Protein AF-0000000081359016 (afdb_homodimer)

pLDDT: mean 85.96, std 15.85, range [28.27, 98.5]

Structure (mmCIF, N/CA/C/O backbone):
data_AF-0000000081359016-model_v1
#
loop_
_entity.id
_entity.type
_entity.pdbx_description
1 polymer 'RNase H type-1 domain-containing protein'
#
loop_
_atom_site.group_PDB
_atom_site.id
_atom_site.type_symbol
_atom_site.label_atom_id
_atom_site.label_alt_id
_atom_site.label_comp_id
_atom_site.label_asym_id
_atom_site.label_entity_id
_atom_site.label_seq_id
_atom_site.pdbx_PDB_ins_code
_atom_site.Cartn_x
_atom_site.Cartn_y
_atom_site.Cartn_z
_atom_site.occupancy
_atom_site.B_iso_or_equiv
_atom_site.auth_seq_id
_atom_site.auth_comp_id
_atom_site.auth_asym_id
_atom_site.auth_atom_id
_atom_site.pdbx_PDB_model_num
ATOM 1 N N . MET A 1 1 ? 9.305 -43.344 -5.336 1 31.22 1 MET A N 1
ATOM 2 C CA . MET A 1 1 ? 8.414 -42.375 -5.973 1 31.22 1 MET A CA 1
ATOM 3 C C . MET A 1 1 ? 9.18 -41.125 -6.398 1 31.22 1 MET A C 1
ATOM 5 O O . MET A 1 1 ? 10.008 -40.625 -5.648 1 31.22 1 MET A O 1
ATOM 9 N N . ALA A 1 2 ? 9.445 -40.875 -7.586 1 41.53 2 ALA A N 1
ATOM 10 C CA . ALA A 1 2 ? 10.305 -39.781 -8.031 1 41.53 2 ALA A CA 1
ATOM 11 C C . ALA A 1 2 ? 10.109 -38.562 -7.156 1 41.53 2 ALA A C 1
ATOM 13 O O . ALA A 1 2 ? 8.992 -38.25 -6.711 1 41.53 2 ALA A O 1
ATOM 14 N N . PRO A 1 3 ? 10.969 -38.062 -6.426 1 41.31 3 PRO A N 1
ATOM 15 C CA . PRO A 1 3 ? 10.758 -36.906 -5.578 1 41.31 3 PRO A CA 1
ATOM 16 C C . PRO A 1 3 ? 9.812 -35.875 -6.211 1 41.31 3 PRO A C 1
ATOM 18 O O . PRO A 1 3 ? 9.938 -35.562 -7.395 1 41.31 3 PRO A O 1
ATOM 21 N N . ALA A 1 4 ? 8.414 -35.969 -6.176 1 49.62 4 ALA A N 1
ATOM 22 C CA . ALA A 1 4 ? 7.316 -35.25 -6.801 1 49.62 4 ALA A CA 1
ATOM 23 C C . ALA A 1 4 ? 7.738 -33.812 -7.164 1 49.62 4 ALA A C 1
ATOM 25 O O . ALA A 1 4 ? 8.125 -33.031 -6.289 1 49.62 4 ALA A O 1
ATOM 26 N N . SER A 1 5 ? 8.547 -33.562 -8.227 1 61.44 5 SER A N 1
ATOM 27 C CA . SER A 1 5 ? 9.281 -32.438 -8.766 1 61.44 5 SER A CA 1
ATOM 28 C C . SER A 1 5 ? 8.469 -31.141 -8.664 1 61.44 5 SER A C 1
ATOM 30 O O . SER A 1 5 ? 7.285 -31.109 -9.023 1 61.44 5 SER A O 1
ATOM 32 N N . GLY A 1 6 ? 8.664 -30.266 -7.73 1 85.25 6 GLY A N 1
ATOM 33 C CA . GLY A 1 6 ? 7.98 -29.047 -7.309 1 85.25 6 GLY A CA 1
ATOM 34 C C . GLY A 1 6 ? 7.797 -28.047 -8.43 1 85.25 6 GLY A C 1
ATOM 35 O O . GLY A 1 6 ? 8.422 -28.172 -9.484 1 85.25 6 GLY A O 1
ATOM 36 N N . LEU A 1 7 ? 6.73 -27.438 -8.508 1 96.88 7 LEU A N 1
ATOM 37 C CA . LEU A 1 7 ? 6.352 -26.422 -9.484 1 96.88 7 LEU A CA 1
ATOM 38 C C . LEU A 1 7 ? 6.848 -25.047 -9.07 1 96.88 7 LEU A C 1
ATOM 40 O O . LEU A 1 7 ? 7.09 -24.797 -7.887 1 96.88 7 LEU A O 1
ATOM 44 N N . MET A 1 8 ? 7.172 -24.297 -10.164 1 96.81 8 MET A N 1
ATOM 45 C CA . MET A 1 8 ? 7.602 -22.922 -9.969 1 96.81 8 MET A CA 1
ATOM 46 C C . MET A 1 8 ? 6.477 -21.938 -10.297 1 96.81 8 MET A C 1
ATOM 48 O O . MET A 1 8 ? 5.828 -22.062 -11.336 1 96.81 8 MET A O 1
ATOM 52 N N . LEU A 1 9 ? 6.203 -21.094 -9.383 1 97.69 9 LEU A N 1
ATOM 53 C CA . LEU A 1 9 ? 5.285 -19.984 -9.617 1 97.69 9 LEU A CA 1
ATOM 54 C C . LEU A 1 9 ? 6.051 -18.688 -9.836 1 97.69 9 LEU A C 1
ATOM 56 O O . LEU A 1 9 ? 6.746 -18.203 -8.938 1 97.69 9 LEU A O 1
ATOM 60 N N . ASN A 1 10 ? 6.012 -18.172 -11.008 1 97.19 10 ASN A N 1
ATOM 61 C CA . ASN A 1 10 ? 6.461 -16.812 -11.281 1 97.19 10 ASN A CA 1
ATOM 62 C C . ASN A 1 10 ? 5.316 -15.805 -11.172 1 97.19 10 ASN A C 1
ATOM 64 O O . ASN A 1 10 ? 4.316 -15.914 -11.883 1 97.19 10 ASN A O 1
ATOM 68 N N . ILE A 1 11 ? 5.445 -14.836 -10.242 1 97.88 11 ILE A N 1
ATOM 69 C CA . ILE A 1 11 ? 4.312 -13.953 -9.969 1 97.88 11 ILE A CA 1
ATOM 70 C C . ILE A 1 11 ? 4.777 -12.5 -9.984 1 97.88 11 ILE A C 1
ATOM 72 O O . ILE A 1 11 ? 5.914 -12.203 -9.609 1 97.88 11 ILE A O 1
ATOM 76 N N . THR A 1 12 ? 3.955 -11.617 -10.414 1 95.25 12 THR A N 1
ATOM 77 C CA . THR A 1 12 ? 4.121 -10.18 -10.289 1 95.25 12 THR A CA 1
ATOM 78 C C . THR A 1 12 ? 2.775 -9.5 -10.039 1 95.25 12 THR A C 1
ATOM 80 O O . THR A 1 12 ? 1.722 -10.094 -10.273 1 95.25 12 THR A O 1
ATOM 83 N N . GLY A 1 13 ? 2.783 -8.414 -9.391 1 93.69 13 GLY A N 1
ATOM 84 C CA . GLY A 1 13 ? 1.595 -7.617 -9.125 1 93.69 13 GLY A CA 1
ATOM 85 C C . GLY A 1 13 ? 1.766 -6.152 -9.484 1 93.69 13 GLY A C 1
ATOM 86 O O . GLY A 1 13 ? 2.883 -5.691 -9.727 1 93.69 13 GLY A O 1
ATOM 87 N N . ARG A 1 14 ? 0.674 -5.477 -9.555 1 90.19 14 ARG A N 1
ATOM 88 C CA . ARG A 1 14 ? 0.628 -4.035 -9.797 1 90.19 14 ARG A CA 1
ATOM 89 C C . ARG A 1 14 ? -0.465 -3.377 -8.969 1 90.19 14 ARG A C 1
ATOM 91 O O . ARG A 1 14 ? -1.465 -4.012 -8.625 1 90.19 14 ARG A O 1
ATOM 98 N N . ILE A 1 15 ? -0.138 -2.184 -8.586 1 90.5 15 ILE A N 1
ATOM 99 C CA . ILE A 1 15 ? -1.135 -1.367 -7.902 1 90.5 15 ILE A CA 1
ATOM 100 C C . ILE A 1 15 ? -1.84 -0.464 -8.914 1 90.5 15 ILE A C 1
ATOM 102 O O . ILE A 1 15 ? -1.2 0.099 -9.805 1 90.5 15 ILE A O 1
ATOM 106 N N . GLY A 1 16 ? -3.104 -0.375 -8.758 1 86.25 16 GLY A N 1
ATOM 107 C CA . GLY A 1 16 ? -3.881 0.453 -9.672 1 86.25 16 GLY A CA 1
ATOM 108 C C . GLY A 1 16 ? -4.445 1.695 -9.008 1 86.25 16 GLY A C 1
ATOM 109 O O . GLY A 1 16 ? -4.258 1.905 -7.805 1 86.25 16 GLY A O 1
ATOM 110 N N . ASP A 1 17 ? -5.172 2.609 -9.797 1 77.75 17 ASP A N 1
ATOM 111 C CA . ASP A 1 17 ? -5.934 3.793 -9.406 1 77.75 17 ASP A CA 1
ATOM 112 C C . ASP A 1 17 ? -7.352 3.742 -9.969 1 77.75 17 ASP A C 1
ATOM 114 O O . ASP A 1 17 ? -7.547 3.762 -11.188 1 77.75 17 ASP A O 1
ATOM 118 N N . PRO A 1 18 ? -8.305 3.779 -9.008 1 81.06 18 PRO A N 1
ATOM 119 C CA . PRO A 1 18 ? -8.273 3.756 -7.539 1 81.06 18 PRO A CA 1
ATOM 120 C C . PRO A 1 18 ? -7.488 2.566 -6.988 1 81.06 18 PRO A C 1
ATOM 122 O O . PRO A 1 18 ? -7.262 1.587 -7.703 1 81.06 18 PRO A O 1
ATOM 125 N N . PRO A 1 19 ? -7.141 2.67 -5.676 1 84.5 19 PRO A N 1
ATOM 126 C CA . PRO A 1 19 ? -6.25 1.653 -5.117 1 84.5 19 PRO A CA 1
ATOM 127 C C . PRO A 1 19 ? -6.809 0.239 -5.254 1 84.5 19 PRO A C 1
ATOM 129 O O . PRO A 1 19 ? -7.938 -0.024 -4.836 1 84.5 19 PRO A O 1
ATOM 132 N N . CYS A 1 20 ? -6.152 -0.641 -5.816 1 91.62 20 CYS A N 1
ATOM 133 C CA . CYS A 1 20 ? -6.379 -2.064 -6.035 1 91.62 20 CYS A CA 1
ATOM 134 C C . CYS A 1 20 ? -5.078 -2.777 -6.383 1 91.62 20 CYS A C 1
ATOM 136 O O . CYS A 1 20 ? -4.031 -2.139 -6.52 1 91.62 20 CYS A O 1
ATOM 138 N N . THR A 1 21 ? -5.195 -4.039 -6.34 1 94.94 21 THR A N 1
ATOM 139 C CA . THR A 1 21 ? -4.051 -4.789 -6.852 1 94.94 21 THR A CA 1
ATOM 140 C C . THR A 1 21 ? -4.492 -5.781 -7.922 1 94.94 21 THR A C 1
ATOM 142 O O . THR A 1 21 ? -5.629 -6.258 -7.906 1 94.94 21 THR A O 1
ATOM 145 N N . ALA A 1 22 ? -3.711 -5.891 -8.875 1 95.88 22 ALA A N 1
ATOM 146 C CA . ALA A 1 22 ? -3.854 -6.906 -9.914 1 95.88 22 ALA A CA 1
ATOM 147 C C . ALA A 1 22 ? -2.582 -7.742 -10.039 1 95.88 22 ALA A C 1
ATOM 149 O O . ALA A 1 22 ? -1.474 -7.203 -10.023 1 95.88 22 ALA A O 1
ATOM 150 N N . GLY A 1 23 ? -2.799 -9.008 -10.195 1 97.12 23 GLY A N 1
ATOM 151 C CA . GLY A 1 23 ? -1.646 -9.891 -10.258 1 97.12 23 GLY A CA 1
ATOM 152 C C . GLY A 1 23 ? -1.719 -10.875 -11.406 1 97.12 23 GLY A C 1
ATOM 153 O O . GLY A 1 23 ? -2.797 -11.133 -11.945 1 97.12 23 GLY A O 1
ATOM 154 N N . GLY A 1 24 ? -0.614 -11.359 -11.789 1 96.5 24 GLY A N 1
ATOM 155 C CA . GLY A 1 24 ? -0.43 -12.43 -12.758 1 96.5 24 GLY A CA 1
ATOM 156 C C . GLY A 1 24 ? 0.618 -13.445 -12.336 1 96.5 24 GLY A C 1
ATOM 157 O O . GLY A 1 24 ? 1.629 -13.078 -11.727 1 96.5 24 GLY A O 1
ATOM 158 N N . GLY A 1 25 ? 0.345 -14.641 -12.664 1 96.88 25 GLY A N 1
ATOM 159 C CA . GLY A 1 25 ? 1.258 -15.734 -12.352 1 96.88 25 GLY A CA 1
ATOM 160 C C . GLY A 1 25 ? 1.33 -16.781 -13.445 1 96.88 25 GLY A C 1
ATOM 161 O O . GLY A 1 25 ? 0.336 -17.047 -14.125 1 96.88 25 GLY A O 1
ATOM 162 N N . ILE A 1 26 ? 2.482 -17.375 -13.562 1 95.75 26 ILE A N 1
ATOM 163 C CA . ILE A 1 26 ? 2.662 -18.516 -14.461 1 95.75 26 ILE A CA 1
ATOM 164 C C . ILE A 1 26 ? 3.33 -19.656 -13.703 1 95.75 26 ILE A C 1
ATOM 166 O O . ILE A 1 26 ? 4.258 -19.438 -12.922 1 95.75 26 ILE A O 1
ATOM 170 N N . ILE A 1 27 ? 2.812 -20.828 -13.859 1 96.62 27 ILE A N 1
ATOM 171 C CA . ILE A 1 27 ? 3.301 -22.031 -13.188 1 96.62 27 ILE A CA 1
ATOM 172 C C . ILE A 1 27 ? 4.012 -22.922 -14.195 1 96.62 27 ILE A C 1
ATOM 174 O O . ILE A 1 27 ? 3.461 -23.25 -15.258 1 96.62 27 ILE A O 1
ATOM 178 N N . ARG A 1 28 ? 5.195 -23.297 -13.852 1 94.56 28 ARG A N 1
ATOM 179 C CA . ARG A 1 28 ? 5.992 -24.188 -14.695 1 94.56 28 ARG A CA 1
ATOM 180 C C . ARG A 1 28 ? 6.602 -25.312 -13.875 1 94.56 28 ARG A C 1
ATOM 182 O O . ARG A 1 28 ? 6.797 -25.188 -12.664 1 94.56 28 ARG A O 1
ATOM 189 N N . ASP A 1 29 ? 6.945 -26.406 -14.586 1 94.25 29 ASP A N 1
ATOM 190 C CA . ASP A 1 29 ? 7.68 -27.469 -13.906 1 94.25 29 ASP A CA 1
ATOM 191 C C . ASP A 1 29 ? 9.188 -27.266 -14.023 1 94.25 29 ASP A C 1
ATOM 193 O O . ASP A 1 29 ? 9.641 -26.25 -14.555 1 94.25 29 ASP A O 1
ATOM 197 N N . ALA A 1 30 ? 9.938 -28.156 -13.531 1 89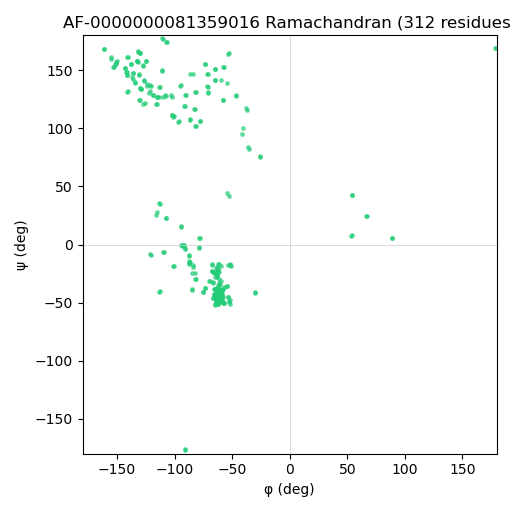.38 30 ALA A N 1
ATOM 198 C CA . ALA A 1 30 ? 11.391 -28.031 -13.445 1 89.38 30 ALA A CA 1
ATOM 199 C C . ALA A 1 30 ? 12.016 -27.953 -14.828 1 89.38 30 ALA A C 1
ATOM 201 O O . ALA A 1 30 ? 13.117 -27.422 -14.992 1 89.38 30 ALA A O 1
ATOM 202 N N . ASN A 1 31 ? 11.367 -28.453 -15.836 1 89.81 31 ASN A N 1
ATOM 203 C CA . ASN A 1 31 ? 11.875 -28.453 -17.203 1 89.81 31 ASN A CA 1
ATOM 204 C C . ASN A 1 31 ? 11.406 -27.219 -17.984 1 89.81 31 ASN A C 1
ATOM 206 O O . ASN A 1 31 ? 11.703 -27.078 -19.172 1 89.81 31 ASN A O 1
ATOM 210 N N . GLY A 1 32 ? 10.648 -26.391 -17.328 1 89.31 32 GLY A N 1
ATOM 211 C CA . GLY A 1 32 ? 10.172 -25.172 -17.953 1 89.31 32 GLY A CA 1
ATOM 212 C C . GLY A 1 32 ? 8.852 -25.359 -18.688 1 89.31 32 GLY A C 1
ATOM 213 O O . GLY A 1 32 ? 8.367 -24.438 -19.344 1 89.31 32 GLY A O 1
ATOM 214 N N . ASN A 1 33 ? 8.289 -26.578 -18.531 1 91.25 33 ASN A N 1
ATOM 215 C CA . ASN A 1 33 ? 7.016 -26.844 -19.203 1 91.25 33 ASN A CA 1
ATOM 216 C C . ASN A 1 33 ? 5.867 -26.078 -18.547 1 91.25 33 ASN A C 1
ATOM 218 O O . ASN A 1 33 ? 5.82 -25.969 -17.312 1 91.25 33 ASN A O 1
ATOM 222 N N . PHE A 1 34 ? 4.945 -25.703 -19.375 1 91.81 34 PHE A N 1
ATOM 223 C CA . PHE A 1 34 ? 3.768 -24.969 -18.922 1 91.81 34 PHE A CA 1
ATOM 224 C C . PHE A 1 34 ? 2.84 -25.891 -18.125 1 91.81 34 PHE A C 1
ATOM 226 O O . PHE A 1 34 ? 2.496 -26.984 -18.594 1 91.81 34 PHE A O 1
ATOM 233 N N . ILE A 1 35 ? 2.453 -25.391 -16.984 1 95.25 35 ILE A N 1
ATOM 234 C CA . ILE A 1 35 ? 1.481 -26.125 -16.172 1 95.25 35 ILE A CA 1
ATOM 235 C C . ILE A 1 35 ? 0.175 -25.328 -16.109 1 95.25 35 ILE A C 1
ATOM 237 O O . ILE A 1 35 ? -0.91 -25.906 -16.234 1 95.25 35 ILE A O 1
ATOM 241 N N . GLY A 1 36 ? 0.272 -24.047 -15.969 1 95.56 36 GLY A N 1
ATOM 242 C CA . GLY A 1 36 ? -0.901 -23.188 -15.875 1 95.56 36 GLY A CA 1
ATOM 243 C C . GLY A 1 36 ? -0.558 -21.734 -15.672 1 95.56 36 GLY A C 1
ATOM 244 O O . GLY A 1 36 ? 0.618 -21.375 -15.586 1 95.56 36 GLY A O 1
ATOM 245 N N . THR A 1 37 ? -1.51 -20.906 -15.797 1 95.81 37 THR A N 1
ATOM 246 C CA . THR A 1 37 ? -1.39 -19.484 -15.531 1 95.81 37 THR A CA 1
ATOM 247 C C . THR A 1 37 ? -2.641 -18.953 -14.828 1 95.81 37 THR A C 1
ATOM 249 O O . THR A 1 37 ? -3.672 -19.625 -14.805 1 95.81 37 THR A O 1
ATOM 252 N N . LEU A 1 38 ? -2.482 -17.828 -14.234 1 97.44 38 LEU A N 1
ATOM 253 C CA . LEU A 1 38 ? -3.629 -17.156 -13.633 1 97.44 38 LEU A CA 1
ATOM 254 C C . LEU A 1 38 ? -3.412 -15.648 -13.578 1 97.44 38 LEU A C 1
ATOM 256 O O . LEU A 1 38 ? -2.271 -15.18 -13.523 1 97.44 38 LEU A O 1
ATOM 260 N N . TYR A 1 39 ? -4.406 -14.914 -13.594 1 96.94 39 TYR A N 1
ATOM 261 C CA . TYR A 1 39 ? -4.43 -13.492 -13.25 1 96.94 39 TYR A CA 1
ATOM 262 C C . TYR A 1 39 ? -5.656 -13.156 -12.414 1 96.94 39 TYR A C 1
ATOM 264 O O . TYR A 1 39 ? -6.641 -13.898 -12.414 1 96.94 39 TYR A O 1
ATOM 272 N N . PHE A 1 40 ? -5.594 -12.156 -11.664 1 98 40 PHE A N 1
ATOM 273 C CA . PHE A 1 40 ? -6.652 -11.812 -10.719 1 98 40 PHE A CA 1
ATOM 274 C C . PHE A 1 40 ? -6.625 -10.32 -10.398 1 98 40 PHE A C 1
ATOM 276 O O . PHE A 1 40 ? -5.633 -9.641 -10.672 1 98 40 PHE A O 1
ATOM 283 N N . TYR A 1 41 ? -7.703 -9.922 -9.953 1 95.94 41 TYR A N 1
ATOM 284 C CA . TYR A 1 41 ? -7.953 -8.547 -9.539 1 95.94 41 TYR A CA 1
ATOM 285 C C . TYR A 1 41 ? -8.57 -8.5 -8.148 1 95.94 41 TYR A C 1
ATOM 287 O O . TYR A 1 41 ? -9.562 -9.18 -7.879 1 95.94 41 TYR A O 1
ATOM 295 N N . LEU A 1 42 ? -7.891 -7.727 -7.219 1 96 42 LEU A N 1
ATOM 296 C CA . LEU A 1 42 ? -8.406 -7.535 -5.867 1 96 42 LEU A CA 1
ATOM 297 C C . LEU A 1 42 ? -8.75 -6.07 -5.617 1 96 42 LEU A C 1
ATOM 299 O O . LEU A 1 42 ? -7.871 -5.211 -5.664 1 96 42 LEU A O 1
ATOM 303 N N . ASP A 1 43 ? -9.938 -5.723 -5.297 1 92.19 43 ASP A N 1
ATOM 304 C CA . ASP A 1 43 ? -10.445 -4.355 -5.203 1 92.19 43 ASP A CA 1
ATOM 305 C C . ASP A 1 43 ? -10.141 -3.754 -3.832 1 92.19 43 ASP A C 1
ATOM 307 O O . ASP A 1 43 ? -9.984 -2.537 -3.701 1 92.19 43 ASP A O 1
ATOM 311 N N . GLU A 1 44 ? -10.227 -4.438 -2.779 1 87.25 44 GLU A N 1
ATOM 312 C CA . GLU A 1 44 ? -9.938 -3.949 -1.434 1 87.25 44 GLU A CA 1
ATOM 313 C C . GLU A 1 44 ? -8.555 -4.391 -0.97 1 87.25 44 GLU A C 1
ATOM 315 O O . GLU A 1 44 ? -8.305 -5.582 -0.795 1 87.25 44 GLU A O 1
ATOM 320 N N . ILE A 1 45 ? -7.719 -3.316 -0.896 1 88 45 ILE A N 1
ATOM 321 C CA . ILE A 1 45 ? -6.363 -3.654 -0.475 1 88 45 ILE A CA 1
ATOM 322 C C . ILE A 1 45 ? -5.98 -2.82 0.746 1 88 45 ILE A C 1
ATOM 324 O O . ILE A 1 45 ? -6.605 -1.797 1.028 1 88 45 ILE A O 1
ATOM 328 N N . ASP A 1 46 ? -5.035 -3.361 1.42 1 88.81 46 ASP A N 1
ATOM 329 C CA . ASP A 1 46 ? -4.52 -2.68 2.605 1 88.81 46 ASP A CA 1
ATOM 330 C C . ASP A 1 46 ? -3.254 -1.891 2.279 1 88.81 46 ASP A C 1
ATOM 332 O O . ASP A 1 46 ? -2.17 -2.465 2.164 1 88.81 46 ASP A O 1
ATOM 336 N N . ILE A 1 47 ? -3.328 -0.527 2.195 1 89.12 47 ILE A N 1
ATOM 337 C CA . ILE A 1 47 ? -2.199 0.352 1.909 1 89.12 47 ILE A CA 1
ATOM 338 C C . ILE A 1 47 ? -1.886 1.205 3.137 1 89.12 47 ILE A C 1
ATOM 340 O O . ILE A 1 47 ? -1.503 2.371 3.01 1 89.12 47 ILE A O 1
ATOM 344 N N . VAL A 1 48 ? -2.031 0.712 4.254 1 88.69 48 VAL A N 1
ATOM 345 C CA . VAL A 1 48 ? -1.943 1.476 5.496 1 88.69 48 VAL A CA 1
ATOM 346 C C . VAL A 1 48 ? -0.515 1.978 5.691 1 88.69 48 VAL A C 1
ATOM 348 O O . VAL A 1 48 ? -0.302 3.068 6.223 1 88.69 48 VAL A O 1
ATOM 351 N N . ILE A 1 49 ? 0.472 1.234 5.242 1 88.62 49 ILE A N 1
ATOM 352 C CA . ILE A 1 49 ? 1.861 1.626 5.457 1 88.62 49 ILE A CA 1
ATOM 353 C C . ILE A 1 49 ? 2.156 2.918 4.699 1 88.62 49 ILE A C 1
ATOM 355 O O . ILE A 1 49 ? 2.586 3.91 5.293 1 88.62 49 ILE A O 1
ATOM 359 N N . PRO A 1 50 ? 1.848 3.006 3.396 1 92.12 50 PRO A N 1
ATOM 360 C CA . PRO A 1 50 ? 2.041 4.277 2.697 1 92.12 50 PRO A CA 1
ATOM 361 C C . PRO A 1 50 ? 1.233 5.418 3.314 1 92.12 50 PRO A C 1
ATOM 363 O O . PRO A 1 50 ? 1.703 6.559 3.357 1 92.12 50 PRO A O 1
ATOM 366 N N . GLU A 1 51 ? 0.033 5.199 3.752 1 92.38 51 GLU A N 1
ATOM 367 C CA . GLU A 1 51 ? -0.79 6.223 4.391 1 92.38 51 GLU A CA 1
ATOM 368 C C . GLU A 1 51 ? -0.135 6.738 5.672 1 92.38 51 GLU A C 1
ATOM 370 O O . GLU A 1 51 ? -0.152 7.941 5.941 1 92.38 51 GLU A O 1
ATOM 375 N N . LEU A 1 52 ? 0.376 5.82 6.414 1 93.06 52 LEU A N 1
ATOM 376 C CA . LEU A 1 52 ? 1.075 6.195 7.637 1 93.06 52 LEU A CA 1
ATOM 377 C C . LEU A 1 52 ? 2.338 6.988 7.32 1 93.06 52 LEU A C 1
ATOM 379 O O . LEU A 1 52 ? 2.689 7.922 8.047 1 93.06 52 LEU A O 1
ATOM 383 N N . GLU A 1 53 ? 3.014 6.617 6.293 1 94.12 53 GLU A N 1
ATOM 384 C CA . GLU A 1 53 ? 4.188 7.359 5.848 1 94.12 53 GLU A CA 1
ATOM 385 C C . GLU A 1 53 ? 3.822 8.789 5.453 1 94.12 53 GLU A C 1
ATOM 387 O O . GLU A 1 53 ? 4.555 9.727 5.77 1 94.12 53 GLU A O 1
ATOM 392 N N . ASP A 1 54 ? 2.744 8.906 4.754 1 96.69 54 ASP A N 1
ATOM 393 C CA . ASP A 1 54 ? 2.252 10.242 4.426 1 96.69 54 ASP A CA 1
ATOM 394 C C . ASP A 1 54 ? 2.012 11.062 5.691 1 96.69 54 ASP A C 1
ATOM 396 O O . ASP A 1 54 ? 2.432 12.219 5.777 1 96.69 54 ASP A O 1
ATOM 400 N N . LEU A 1 55 ? 1.291 10.484 6.645 1 97.5 55 LEU A N 1
ATOM 401 C CA . LEU A 1 55 ? 0.996 11.188 7.887 1 97.5 55 LEU A CA 1
ATOM 402 C C . LEU A 1 55 ? 2.281 11.539 8.633 1 97.5 55 LEU A C 1
ATOM 404 O O . LEU A 1 55 ? 2.406 12.641 9.18 1 97.5 55 LEU A O 1
ATOM 408 N N . LEU A 1 56 ? 3.221 10.656 8.695 1 97.12 56 LEU A N 1
ATOM 409 C CA . LEU A 1 56 ? 4.5 10.914 9.344 1 97.12 56 LEU A CA 1
ATOM 410 C C . LEU A 1 56 ? 5.203 12.109 8.695 1 97.12 56 LEU A C 1
ATOM 412 O O . LEU A 1 56 ? 5.711 12.984 9.398 1 97.12 56 LEU A O 1
ATOM 416 N N . TYR A 1 57 ? 5.297 12.125 7.402 1 98 57 TYR A N 1
ATOM 417 C CA . TYR A 1 57 ? 5.938 13.227 6.699 1 98 57 TYR A CA 1
ATOM 418 C C . TYR A 1 57 ? 5.258 14.555 7.035 1 98 57 TYR A C 1
ATOM 420 O O . TYR A 1 57 ? 5.926 15.531 7.391 1 98 57 TYR A O 1
ATOM 428 N N . ALA A 1 58 ? 3.934 14.578 6.922 1 98.5 58 ALA A N 1
ATOM 429 C CA . ALA A 1 58 ? 3.178 15.797 7.203 1 98.5 58 ALA A CA 1
ATOM 430 C C . ALA A 1 58 ? 3.387 16.25 8.641 1 98.5 58 ALA A C 1
ATOM 432 O O . ALA A 1 58 ? 3.613 17.438 8.898 1 98.5 58 ALA A O 1
ATOM 433 N N . ALA A 1 59 ? 3.252 15.32 9.609 1 98.12 59 ALA A N 1
ATOM 434 C CA . ALA A 1 59 ? 3.432 15.633 11.023 1 98.12 59 ALA A CA 1
ATOM 435 C C . ALA A 1 59 ? 4.832 16.172 11.289 1 98.12 59 ALA A C 1
ATOM 437 O O . ALA A 1 59 ? 5.004 17.109 12.078 1 98.12 59 ALA A O 1
ATOM 438 N N . THR A 1 60 ? 5.824 15.602 10.648 1 98.19 60 THR A N 1
ATOM 439 C CA . THR A 1 60 ? 7.199 16.062 10.773 1 98.19 60 THR A CA 1
ATOM 440 C C . THR A 1 60 ? 7.332 17.5 10.266 1 98.19 60 THR A C 1
ATOM 442 O O . THR A 1 60 ? 7.953 18.344 10.914 1 98.19 60 THR A O 1
ATOM 445 N N . CYS A 1 61 ? 6.844 17.781 9.055 1 98.12 61 CYS A N 1
ATOM 446 C CA . CYS A 1 61 ? 6.855 19.125 8.5 1 98.12 61 CYS A CA 1
ATOM 447 C C . CYS A 1 61 ? 6.203 20.125 9.453 1 98.12 61 CYS A C 1
ATOM 449 O O . CYS A 1 61 ? 6.727 21.203 9.68 1 98.12 61 CYS A O 1
ATOM 451 N N . CYS A 1 62 ? 5.012 19.703 10 1 97.69 62 CYS A N 1
ATOM 452 C CA . CYS A 1 62 ? 4.324 20.578 10.945 1 97.69 62 CYS A CA 1
ATOM 453 C C . CYS A 1 62 ? 5.203 20.875 12.156 1 97.69 62 CYS A C 1
ATOM 455 O O . CYS A 1 62 ? 5.293 22.016 12.602 1 97.69 62 CYS A O 1
ATOM 457 N N . ARG A 1 63 ? 5.789 19.859 12.664 1 96.88 63 ARG A N 1
ATOM 458 C CA . ARG A 1 63 ? 6.68 20.031 13.812 1 96.88 63 ARG A CA 1
ATOM 459 C C . ARG A 1 63 ? 7.82 20.984 13.477 1 96.88 63 ARG A C 1
ATOM 461 O O . ARG A 1 63 ? 8.156 21.859 14.281 1 96.88 63 ARG A O 1
ATOM 468 N N . GLU A 1 64 ? 8.43 20.844 12.328 1 97.12 64 GLU A N 1
ATOM 469 C CA . GLU A 1 64 ? 9.539 21.688 11.898 1 97.12 64 GLU A CA 1
ATOM 470 C C . GLU A 1 64 ? 9.102 23.141 11.758 1 97.12 64 GLU A C 1
ATOM 472 O O . GLU A 1 64 ? 9.898 24.062 11.961 1 97.12 64 GLU A O 1
ATOM 477 N N . LYS A 1 65 ? 7.871 23.391 11.492 1 97 65 LYS A N 1
ATOM 478 C CA . LYS A 1 65 ? 7.305 24.734 11.352 1 97 65 LYS A CA 1
ATOM 479 C C . LYS A 1 65 ? 6.77 25.25 12.688 1 97 65 LYS A C 1
ATOM 481 O O . LYS A 1 65 ? 6.223 26.344 12.758 1 97 65 LYS A O 1
ATOM 486 N N . ASN A 1 66 ? 6.836 24.406 13.719 1 96.12 66 ASN A N 1
ATOM 487 C CA . ASN A 1 66 ? 6.324 24.688 15.055 1 96.12 66 ASN A CA 1
ATOM 488 C C . ASN A 1 66 ? 4.805 24.812 15.062 1 96.12 66 ASN A C 1
ATOM 490 O O . ASN A 1 66 ? 4.25 25.656 15.766 1 96.12 66 ASN A O 1
ATOM 494 N N . TRP A 1 67 ? 4.137 24.188 14.094 1 96.94 67 TRP A N 1
ATOM 495 C CA . TRP A 1 67 ? 2.691 24 14.156 1 96.94 67 TRP A CA 1
ATOM 496 C C . TRP A 1 67 ? 2.322 22.859 15.102 1 96.94 67 TRP A C 1
ATOM 498 O O . TRP A 1 67 ? 2.445 21.688 14.75 1 96.94 67 TRP A O 1
ATOM 508 N N . VAL A 1 68 ? 1.806 23.172 16.266 1 96.75 68 VAL A N 1
ATOM 509 C CA . VAL A 1 68 ? 1.52 22.203 17.297 1 96.75 68 VAL A CA 1
ATOM 510 C C . VAL A 1 68 ? 0.18 21.516 17.016 1 96.75 68 VAL A C 1
ATOM 512 O O . VAL A 1 68 ? -0.878 22.062 17.344 1 96.75 68 VAL A O 1
ATOM 515 N N . ILE A 1 69 ? 0.201 20.312 16.5 1 97.56 69 ILE A N 1
ATOM 516 C CA . ILE A 1 69 ? -0.999 19.625 16.047 1 97.56 69 ILE A CA 1
ATOM 517 C C . ILE A 1 69 ? -1.581 18.797 17.203 1 97.56 69 ILE A C 1
ATOM 519 O O . ILE A 1 69 ? -0.889 17.969 17.797 1 97.56 69 ILE A O 1
ATOM 523 N N . ASN A 1 70 ? -2.854 18.984 17.453 1 95.62 70 ASN A N 1
ATOM 524 C CA . ASN A 1 70 ? -3.52 18.203 18.484 1 95.62 70 ASN A CA 1
ATOM 525 C C . ASN A 1 70 ? -4.684 17.391 17.922 1 95.62 70 ASN A C 1
ATOM 527 O O . ASN A 1 70 ? -5.301 16.609 18.641 1 95.62 70 ASN A O 1
ATOM 531 N N . GLU A 1 71 ? -5.016 17.641 16.688 1 96.5 71 GLU A N 1
ATOM 532 C CA . GLU A 1 71 ? -6.094 16.891 16.031 1 96.5 71 GLU A CA 1
ATOM 533 C C . GLU A 1 71 ? -5.75 16.578 14.578 1 96.5 71 GLU A C 1
ATOM 535 O O . GLU A 1 71 ? -5.273 17.453 13.852 1 96.5 71 GLU A O 1
ATOM 540 N N . VAL A 1 72 ? -5.934 15.375 14.219 1 97.19 72 VAL A N 1
ATOM 541 C CA . VAL A 1 72 ? -5.766 14.945 12.836 1 97.19 72 VAL A CA 1
ATOM 542 C C . VAL A 1 72 ? -7.102 14.469 12.273 1 97.19 72 VAL A C 1
ATOM 544 O O . VAL A 1 72 ? -7.789 13.656 12.906 1 97.19 72 VAL A O 1
ATOM 547 N N . GLU A 1 73 ? -7.473 15.008 11.18 1 96.81 73 GLU A N 1
ATOM 548 C CA . GLU A 1 73 ? -8.656 14.57 10.445 1 96.81 73 GLU A CA 1
ATOM 549 C C . GLU A 1 73 ? -8.281 13.938 9.109 1 96.81 73 GLU A C 1
ATOM 551 O O . GLU A 1 73 ? -7.414 14.445 8.398 1 96.81 73 GLU A O 1
ATOM 556 N N . THR A 1 74 ? -8.891 12.828 8.773 1 96.5 74 THR A N 1
ATOM 557 C CA . THR A 1 74 ? -8.648 12.109 7.523 1 96.5 74 THR A CA 1
ATOM 558 C C . THR A 1 74 ? -9.906 11.359 7.082 1 96.5 74 THR A C 1
ATOM 560 O O . THR A 1 74 ? -10.773 11.062 7.898 1 96.5 74 THR A O 1
ATOM 563 N N . SER A 1 75 ? -9.969 11.086 5.844 1 93.75 75 SER A N 1
ATOM 564 C CA . SER A 1 75 ? -11.078 10.273 5.34 1 93.75 75 SER A CA 1
ATOM 565 C C . SER A 1 75 ? -10.695 8.797 5.293 1 93.75 75 SER A C 1
ATOM 567 O O . SER A 1 75 ? -11.484 7.969 4.824 1 93.75 75 SER A O 1
ATOM 569 N N . SER A 1 76 ? -9.562 8.445 5.641 1 92.44 76 SER A N 1
ATOM 570 C CA . SER A 1 76 ? -9.102 7.059 5.609 1 92.44 76 SER A CA 1
ATOM 571 C C . SER A 1 76 ? -9.469 6.324 6.895 1 92.44 76 SER A C 1
ATOM 573 O O . SER A 1 76 ? -8.828 6.52 7.934 1 92.44 76 SER A O 1
ATOM 575 N N . GLN A 1 77 ? -10.438 5.422 6.82 1 91.69 77 GLN A N 1
ATOM 576 C CA . GLN A 1 77 ? -10.812 4.586 7.953 1 91.69 77 GLN A CA 1
ATOM 577 C C . GLN A 1 77 ? -9.641 3.711 8.398 1 91.69 77 GLN A C 1
ATOM 579 O O . GLN A 1 77 ? -9.461 3.469 9.594 1 91.69 77 GLN A O 1
ATOM 584 N N . ARG A 1 78 ? -8.836 3.309 7.461 1 88.38 78 ARG A N 1
ATOM 585 C CA . ARG A 1 78 ? -7.676 2.479 7.777 1 88.38 78 ARG A CA 1
ATOM 586 C C . ARG A 1 78 ? -6.684 3.232 8.656 1 88.38 78 ARG A C 1
ATOM 588 O O . ARG A 1 78 ? -6.176 2.688 9.633 1 88.38 78 ARG A O 1
ATOM 595 N N . LEU A 1 79 ? -6.371 4.422 8.305 1 91.88 79 LEU A N 1
ATOM 596 C CA . LEU A 1 79 ? -5.438 5.238 9.07 1 91.88 79 LEU A CA 1
ATOM 597 C C . LEU A 1 79 ? -5.977 5.504 10.477 1 91.88 79 LEU A C 1
ATOM 599 O O . LEU A 1 79 ? -5.23 5.434 11.453 1 91.88 79 LEU A O 1
ATOM 603 N N . ILE A 1 80 ? -7.273 5.77 10.555 1 93.06 80 ILE A N 1
ATOM 604 C CA . ILE A 1 80 ? -7.902 5.973 11.859 1 93.06 80 ILE A CA 1
ATOM 605 C C . ILE A 1 80 ? -7.742 4.715 12.711 1 93.06 80 ILE A C 1
ATOM 607 O O . ILE A 1 80 ? -7.332 4.793 13.875 1 93.06 80 ILE A O 1
ATOM 611 N N . ASN A 1 81 ? -8.023 3.619 12.133 1 89 81 ASN A N 1
ATOM 612 C CA . ASN A 1 81 ? -7.961 2.359 12.859 1 89 81 ASN A CA 1
ATOM 613 C C . ASN A 1 81 ? -6.555 2.088 13.391 1 89 81 ASN A C 1
ATOM 615 O O . ASN A 1 81 ? -6.391 1.659 14.539 1 89 81 ASN A O 1
ATOM 619 N N . ILE A 1 82 ? -5.574 2.355 12.602 1 87.38 82 ILE A N 1
ATOM 620 C CA . ILE A 1 82 ? -4.219 2.031 13.023 1 87.38 82 ILE A CA 1
ATOM 621 C C . ILE A 1 82 ? -3.762 3.016 14.094 1 87.38 82 ILE A C 1
ATOM 623 O O . ILE A 1 82 ? -3.053 2.639 15.031 1 87.38 82 ILE A O 1
ATOM 627 N N . MET A 1 83 ? -4.109 4.215 14.008 1 90.56 83 MET A N 1
ATOM 628 C CA . MET A 1 83 ? -3.703 5.223 14.977 1 90.56 83 MET A CA 1
ATOM 629 C C . MET A 1 83 ? -4.395 5 16.312 1 90.56 83 MET A C 1
ATOM 631 O O . MET A 1 83 ? -3.824 5.281 17.375 1 90.56 83 MET A O 1
ATOM 635 N N . LEU A 1 84 ? -5.539 4.5 16.297 1 87.81 84 LEU A N 1
ATOM 636 C CA . LEU A 1 84 ? -6.285 4.273 17.531 1 87.81 84 LEU A CA 1
ATOM 637 C C . LEU A 1 84 ? -6.082 2.848 18.031 1 87.81 84 LEU A C 1
ATOM 639 O O . LEU A 1 84 ? -6.742 2.418 18.984 1 87.81 84 LEU A O 1
ATOM 643 N N . ALA A 1 85 ? -5.062 2.15 17.5 1 73.12 85 ALA A N 1
ATOM 644 C CA . ALA A 1 85 ? -4.672 0.797 17.891 1 73.12 85 ALA A CA 1
ATOM 645 C C . ALA A 1 85 ? -5.852 -0.163 17.812 1 73.12 85 ALA A C 1
ATOM 647 O O . ALA A 1 85 ? -5.961 -1.098 18.609 1 73.12 85 ALA A O 1
ATOM 648 N N . LYS A 1 86 ? -6.824 0.187 17.344 1 59.22 86 LYS A N 1
ATOM 649 C CA . LYS A 1 86 ? -7.973 -0.709 17.25 1 59.22 86 LYS A CA 1
ATOM 650 C C . LYS A 1 86 ? -7.668 -1.896 16.344 1 59.22 86 LYS A C 1
ATOM 652 O O . LYS A 1 86 ? -8.391 -2.893 16.344 1 59.22 86 LYS A O 1
ATOM 657 N N . GLU A 1 87 ? -6.68 -1.744 15.5 1 56.84 87 GLU A N 1
ATOM 658 C CA . GLU A 1 87 ? -6.426 -2.885 14.625 1 56.84 87 GLU A CA 1
ATOM 659 C C . GLU A 1 87 ? -5.078 -3.529 14.938 1 56.84 87 GLU A C 1
ATOM 661 O O . GLU A 1 87 ? -4.129 -2.842 15.32 1 56.84 87 GLU A O 1
ATOM 666 N N . ALA A 1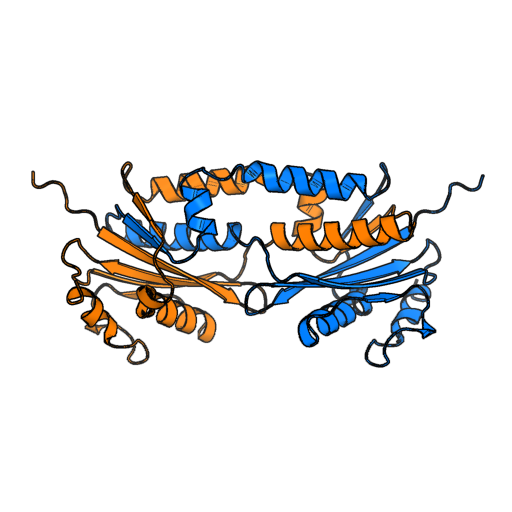 88 ? -5.027 -4.855 15.188 1 53.5 88 ALA A N 1
ATOM 667 C CA . ALA A 1 88 ? -3.977 -5.828 15.469 1 53.5 88 ALA A CA 1
ATOM 668 C C . ALA A 1 88 ? -2.908 -5.809 14.383 1 53.5 88 ALA A C 1
ATOM 670 O O . ALA A 1 88 ? -2.373 -6.859 14.008 1 53.5 88 ALA A O 1
ATOM 671 N N . HIS A 1 89 ? -2.379 -4.691 13.844 1 58.44 89 HIS A N 1
ATOM 672 C CA . HIS A 1 89 ? -1.896 -4.555 12.469 1 58.44 89 HIS A CA 1
ATOM 673 C C . HIS A 1 89 ? -0.55 -5.246 12.289 1 58.44 89 HIS A C 1
ATOM 675 O O . HIS A 1 89 ? -0.352 -5.984 11.32 1 58.44 89 HIS A O 1
ATOM 681 N N . PRO A 1 90 ? 0.314 -5.098 13.266 1 64.44 90 PRO A N 1
ATOM 682 C CA . PRO A 1 90 ? 1.52 -5.848 12.906 1 64.44 90 PRO A CA 1
ATOM 683 C C . PRO A 1 90 ? 1.263 -7.348 12.766 1 64.44 90 PRO A C 1
ATOM 685 O O . PRO A 1 90 ? 1.918 -8.016 11.961 1 64.44 90 PRO A O 1
ATOM 688 N N . TRP A 1 91 ? 0.211 -7.762 13.273 1 70.12 91 TRP A N 1
ATOM 689 C CA . TRP A 1 91 ? -0.095 -9.188 13.289 1 70.12 91 TRP A CA 1
ATOM 690 C C . TRP A 1 91 ? -0.749 -9.617 11.977 1 70.12 91 TRP A C 1
ATOM 692 O O . TRP A 1 91 ? -0.636 -10.773 11.57 1 70.12 91 TRP A O 1
ATOM 702 N N . ALA A 1 92 ? -1.365 -8.664 11.32 1 72.06 92 ALA A N 1
ATOM 703 C CA . ALA A 1 92 ? -1.994 -8.977 10.039 1 72.06 92 ALA A CA 1
ATOM 704 C C . ALA A 1 92 ? -0.961 -9.453 9.023 1 72.06 92 ALA A C 1
ATOM 706 O O . ALA A 1 92 ? -1.223 -10.383 8.25 1 72.06 92 ALA A O 1
ATOM 707 N N . LEU A 1 93 ? 0.161 -8.891 9.016 1 78.75 93 LEU A N 1
ATOM 708 C CA . LEU A 1 93 ? 1.242 -9.289 8.125 1 78.75 93 LEU A CA 1
ATOM 709 C C . LEU A 1 93 ? 1.716 -10.703 8.438 1 78.75 93 LEU A C 1
ATOM 711 O O . LEU A 1 93 ? 1.892 -11.523 7.531 1 78.75 93 LEU A O 1
ATOM 715 N N . VAL A 1 94 ? 1.843 -10.977 9.711 1 80.69 94 VAL A N 1
ATOM 716 C CA . VAL A 1 94 ? 2.322 -12.281 10.156 1 80.69 94 VAL A CA 1
ATOM 717 C C . VAL A 1 94 ? 1.314 -13.367 9.766 1 80.69 94 VAL A C 1
ATOM 719 O O . VAL A 1 94 ? 1.697 -14.438 9.297 1 80.69 94 VAL A O 1
ATOM 722 N N . TYR A 1 95 ? 0.084 -13.062 9.969 1 85.31 95 TYR A N 1
ATOM 723 C CA . TYR A 1 95 ? -0.968 -14.008 9.625 1 85.31 95 TYR A CA 1
ATOM 724 C C . TYR A 1 95 ? -0.973 -14.297 8.125 1 85.31 95 TYR A C 1
ATOM 726 O O . TYR A 1 95 ? -1.076 -15.453 7.711 1 85.31 95 TYR A O 1
ATOM 734 N N . LYS A 1 96 ? -0.872 -13.281 7.344 1 88.25 96 LYS A N 1
ATOM 735 C CA . LYS A 1 96 ? -0.845 -13.461 5.895 1 88.25 96 LYS A CA 1
ATOM 736 C C . LYS A 1 96 ? 0.377 -14.266 5.461 1 88.25 96 LYS A C 1
ATOM 738 O O . LYS A 1 96 ? 0.287 -15.102 4.562 1 88.25 96 LYS A O 1
ATOM 743 N N . LEU A 1 97 ? 1.533 -14.07 6.094 1 89.75 97 LEU A N 1
ATOM 744 C CA . LEU A 1 97 ? 2.75 -14.82 5.812 1 89.75 97 LEU A CA 1
ATOM 745 C C . LEU A 1 97 ? 2.541 -16.312 6.086 1 89.75 97 LEU A C 1
ATOM 747 O O . LEU A 1 97 ? 2.918 -17.156 5.27 1 89.75 97 LEU A O 1
ATOM 751 N N . ARG A 1 98 ? 1.982 -16.594 7.18 1 90.19 98 ARG A N 1
ATOM 752 C CA . ARG A 1 98 ? 1.721 -17.984 7.551 1 90.19 98 ARG A CA 1
ATOM 753 C C . ARG A 1 98 ? 0.767 -18.641 6.559 1 90.19 98 ARG A C 1
ATOM 755 O O . ARG A 1 98 ? 0.953 -19.797 6.191 1 90.19 98 ARG A O 1
ATOM 762 N N . LYS A 1 99 ? -0.237 -17.891 6.18 1 94.12 99 LYS A N 1
ATOM 763 C CA . LYS A 1 99 ? -1.213 -18.438 5.238 1 94.12 99 LYS A CA 1
ATOM 764 C C . LYS A 1 99 ? -0.562 -18.75 3.895 1 94.12 99 LYS A C 1
ATOM 766 O O . LYS A 1 99 ? -0.86 -19.781 3.281 1 94.12 99 LYS A O 1
ATOM 771 N N . VAL A 1 100 ? 0.295 -17.844 3.453 1 95.75 100 VAL A N 1
ATOM 772 C CA . VAL A 1 100 ? 1.013 -18.109 2.209 1 95.75 100 VAL A CA 1
ATOM 773 C C . VAL A 1 100 ? 1.825 -19.391 2.342 1 95.75 100 VAL A C 1
ATOM 775 O O . VAL A 1 100 ? 1.762 -20.266 1.473 1 95.75 100 VAL A O 1
ATOM 778 N N . ARG A 1 101 ? 2.568 -19.531 3.395 1 94.38 101 ARG A N 1
ATOM 779 C CA . ARG A 1 101 ? 3.428 -20.688 3.6 1 94.38 101 ARG A CA 1
ATOM 780 C C . ARG A 1 101 ? 2.607 -21.984 3.672 1 94.38 101 ARG A C 1
ATOM 782 O O . ARG A 1 101 ? 3.045 -23.031 3.199 1 94.38 101 ARG A O 1
ATOM 789 N N . ALA A 1 102 ? 1.466 -21.891 4.234 1 95.69 102 ALA A N 1
ATOM 790 C CA . ALA A 1 102 ? 0.587 -23.047 4.355 1 95.69 102 ALA A CA 1
ATOM 791 C C . ALA A 1 102 ? 0.106 -23.531 2.988 1 95.69 102 ALA A C 1
ATOM 793 O O . ALA A 1 102 ? -0.318 -24.672 2.832 1 95.69 102 ALA A O 1
ATOM 794 N N . CYS A 1 103 ? 0.094 -22.641 2 1 96.69 103 CYS A N 1
ATOM 795 C CA . CYS A 1 103 ? -0.372 -22.969 0.659 1 96.69 103 CYS A CA 1
ATOM 796 C C . CYS A 1 103 ? 0.758 -23.562 -0.181 1 96.69 103 CYS A C 1
ATOM 798 O O . CYS A 1 103 ? 0.518 -24.109 -1.259 1 96.69 103 CYS A O 1
ATOM 800 N N . LEU A 1 104 ? 1.986 -23.391 0.31 1 95.56 104 LEU A N 1
ATOM 801 C CA . LEU A 1 104 ? 3.17 -23.875 -0.401 1 95.56 104 LEU A CA 1
ATOM 802 C C . LEU A 1 104 ? 3.762 -25.094 0.285 1 95.56 104 LEU A C 1
ATOM 804 O O . LEU A 1 104 ? 3.266 -25.531 1.328 1 95.56 104 LEU A O 1
ATOM 808 N N . THR A 1 105 ? 4.789 -25.703 -0.347 1 90.88 105 THR A N 1
ATOM 809 C CA . THR A 1 105 ? 5.465 -26.812 0.336 1 90.88 105 THR A CA 1
ATOM 810 C C . THR A 1 105 ? 6.34 -26.281 1.47 1 90.88 105 THR A C 1
ATOM 812 O O . THR A 1 105 ? 6.805 -25.141 1.424 1 90.88 105 THR A O 1
ATOM 815 N N . PRO A 1 106 ? 6.641 -27.062 2.479 1 87.25 106 PRO A N 1
ATOM 816 C CA . PRO A 1 106 ? 7.465 -26.625 3.607 1 87.25 106 PRO A CA 1
ATOM 817 C C . PRO A 1 106 ? 8.883 -26.234 3.188 1 87.25 106 PRO A C 1
ATOM 819 O O . PRO A 1 106 ? 9.539 -25.453 3.885 1 87.25 106 PRO A O 1
ATOM 822 N N . ILE A 1 107 ? 9.336 -26.734 2.045 1 84.75 107 ILE A N 1
ATOM 823 C CA . ILE A 1 107 ? 10.711 -26.484 1.622 1 84.75 107 ILE A CA 1
ATOM 824 C C . ILE A 1 107 ? 10.719 -25.484 0.46 1 84.75 107 ILE A C 1
ATOM 826 O O . ILE A 1 107 ? 11.672 -25.453 -0.317 1 84.75 107 ILE A O 1
ATOM 830 N N . SER A 1 108 ? 9.719 -24.734 0.367 1 91.88 108 SER A N 1
ATOM 831 C CA . SER A 1 108 ? 9.617 -23.797 -0.749 1 91.88 108 SER A CA 1
ATOM 832 C C . SER A 1 108 ? 10.719 -22.75 -0.69 1 91.88 108 SER A C 1
ATOM 834 O O . SER A 1 108 ? 11.07 -22.266 0.39 1 91.88 108 SER A O 1
ATOM 836 N N . VAL A 1 109 ? 11.219 -22.422 -1.896 1 94.38 109 VAL A N 1
ATOM 837 C CA . VAL A 1 109 ? 12.273 -21.422 -2.021 1 94.38 109 VAL A CA 1
ATOM 838 C C . VAL A 1 109 ? 11.727 -20.172 -2.707 1 94.38 109 VAL A C 1
ATOM 840 O O . VAL A 1 109 ? 10.781 -20.266 -3.5 1 94.38 109 VAL A O 1
ATOM 843 N N . PHE A 1 110 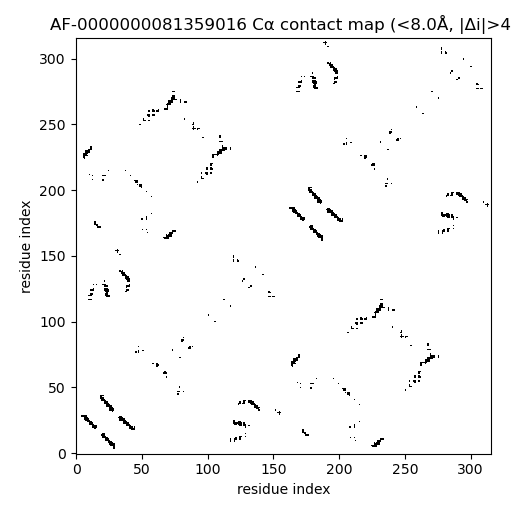? 12.258 -19.047 -2.385 1 95.88 110 PHE A N 1
ATOM 844 C CA . PHE A 1 110 ? 11.906 -17.75 -2.961 1 95.88 110 PHE A CA 1
ATOM 845 C C . PHE A 1 110 ? 13.109 -17.125 -3.664 1 95.88 110 PHE A C 1
ATOM 847 O O . PHE A 1 110 ? 14.18 -16.984 -3.068 1 95.88 110 PHE A O 1
ATOM 854 N N . GLN A 1 111 ? 12.914 -16.719 -4.883 1 95.56 111 GLN A N 1
ATOM 855 C CA . GLN A 1 111 ? 14.008 -16.188 -5.688 1 95.56 111 GLN A CA 1
ATOM 856 C C . GLN A 1 111 ? 13.633 -14.859 -6.328 1 95.56 111 GLN A C 1
ATOM 858 O O . GLN A 1 111 ? 12.531 -14.711 -6.859 1 95.56 111 GLN A O 1
ATOM 863 N N . LEU A 1 112 ? 14.547 -13.961 -6.238 1 96.5 112 LEU A N 1
ATOM 864 C CA . LEU A 1 112 ? 14.398 -12.695 -6.949 1 96.5 112 LEU A CA 1
ATOM 865 C C . LEU A 1 112 ? 14.828 -12.836 -8.406 1 96.5 112 LEU A C 1
ATOM 867 O O . LEU A 1 112 ? 15.914 -13.352 -8.688 1 96.5 112 LEU A O 1
ATOM 871 N N . VAL A 1 113 ? 14.031 -12.383 -9.258 1 95.25 113 VAL A N 1
ATOM 872 C CA . VAL A 1 113 ? 14.375 -12.391 -10.672 1 95.25 113 VAL A CA 1
ATOM 873 C C . VAL A 1 113 ? 14.203 -10.984 -11.258 1 95.25 113 VAL A C 1
ATOM 875 O O . VAL A 1 113 ? 13.414 -10.188 -10.742 1 95.25 113 VAL A O 1
ATOM 878 N N . PRO A 1 114 ? 14.961 -10.68 -12.359 1 93.5 114 PRO A N 1
ATOM 879 C CA . PRO A 1 114 ? 14.75 -9.375 -13 1 93.5 114 PRO A CA 1
ATOM 880 C C . PRO A 1 114 ? 13.359 -9.234 -13.609 1 93.5 114 PRO A C 1
ATOM 882 O O . PRO A 1 114 ? 12.758 -10.234 -14.023 1 93.5 114 PRO A O 1
ATOM 885 N N . SER A 1 115 ? 12.859 -8.008 -13.664 1 88.06 115 SER A N 1
ATOM 886 C CA . SER A 1 115 ? 11.516 -7.73 -14.164 1 88.06 115 SER A CA 1
ATOM 887 C C . SER A 1 115 ? 11.32 -8.305 -15.562 1 88.06 115 SER A C 1
ATOM 889 O O . S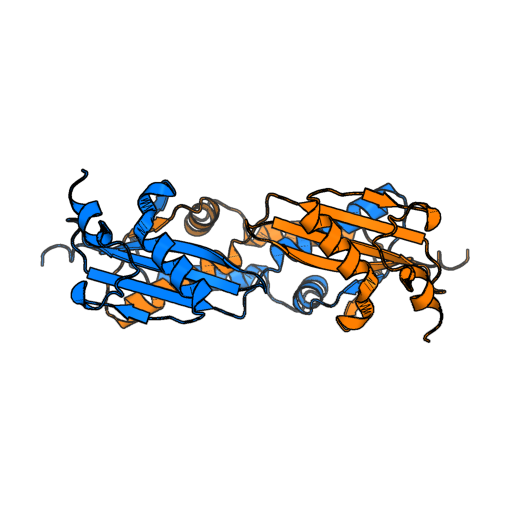ER A 1 115 ? 10.227 -8.75 -15.906 1 88.06 115 SER A O 1
ATOM 891 N N . ARG A 1 116 ? 12.367 -8.273 -16.391 1 83.38 116 ARG A N 1
ATOM 892 C CA . ARG A 1 116 ? 12.281 -8.75 -17.766 1 83.38 116 ARG A CA 1
ATOM 893 C C . ARG A 1 116 ? 11.969 -10.242 -17.797 1 83.38 116 ARG A C 1
ATOM 895 O O . ARG A 1 116 ? 11.414 -10.742 -18.781 1 83.38 116 ARG A O 1
ATOM 902 N N . ALA A 1 117 ? 12.273 -10.992 -16.766 1 81.44 117 ALA A N 1
ATOM 903 C CA . ALA A 1 117 ? 12.055 -12.43 -16.672 1 81.44 117 ALA A CA 1
ATOM 904 C C . ALA A 1 117 ? 10.594 -12.742 -16.344 1 81.44 117 ALA A C 1
ATOM 906 O O . ALA A 1 117 ? 10.172 -13.898 -16.391 1 81.44 117 ALA A O 1
ATOM 907 N N . ASN A 1 118 ? 9.789 -11.703 -16.156 1 85.31 118 ASN A N 1
ATOM 908 C CA . ASN A 1 118 ? 8.406 -11.883 -15.734 1 85.31 118 ASN A CA 1
ATOM 909 C C . ASN A 1 118 ? 7.426 -11.398 -16.797 1 85.31 118 ASN A C 1
ATOM 911 O O . ASN A 1 118 ? 6.312 -10.984 -16.484 1 85.31 118 ASN A O 1
ATOM 915 N N . GLY A 1 119 ? 7.871 -11.414 -18 1 86.81 119 GLY A N 1
ATOM 916 C CA . GLY A 1 119 ? 7.09 -10.828 -19.078 1 86.81 119 GLY A CA 1
ATOM 917 C C . GLY A 1 119 ? 5.664 -11.352 -19.125 1 86.81 119 GLY A C 1
ATOM 918 O O . GLY A 1 119 ? 4.719 -10.57 -19.25 1 86.81 119 GLY A O 1
ATOM 919 N N . VAL A 1 120 ? 5.496 -12.664 -19.047 1 87.94 120 VAL A N 1
ATOM 920 C CA . VAL A 1 120 ? 4.168 -13.266 -19.109 1 87.94 120 VAL A CA 1
ATOM 921 C C . VAL A 1 120 ? 3.342 -12.828 -17.906 1 87.94 120 VAL A C 1
ATOM 923 O O . VAL A 1 120 ? 2.199 -12.383 -18.062 1 87.94 120 VAL A O 1
ATOM 926 N N . ALA A 1 121 ? 3.898 -12.961 -16.75 1 93.69 121 ALA A N 1
ATOM 927 C CA . ALA A 1 121 ? 3.209 -12.562 -15.531 1 93.69 121 ALA A CA 1
ATOM 928 C C . ALA A 1 121 ? 2.801 -11.094 -15.586 1 93.69 121 ALA A C 1
ATOM 930 O O . ALA A 1 121 ? 1.699 -10.734 -15.164 1 93.69 121 ALA A O 1
ATOM 931 N N . LYS A 1 122 ? 3.639 -10.289 -16.172 1 92.69 122 LYS A N 1
ATOM 932 C CA . LYS A 1 122 ? 3.354 -8.867 -16.312 1 92.69 122 LYS A CA 1
ATOM 933 C C . LYS A 1 122 ? 2.176 -8.633 -17.25 1 92.69 122 LYS A C 1
ATOM 935 O O . LYS A 1 122 ? 1.318 -7.789 -16.984 1 92.69 122 LYS A O 1
ATOM 940 N N . ALA A 1 123 ? 2.221 -9.289 -18.312 1 91.5 123 ALA A N 1
ATOM 941 C CA . ALA A 1 123 ? 1.122 -9.172 -19.266 1 91.5 123 ALA A CA 1
ATOM 942 C C . ALA A 1 123 ? -0.203 -9.578 -18.641 1 91.5 123 ALA A C 1
ATOM 944 O O . ALA A 1 123 ? -1.229 -8.93 -18.844 1 91.5 123 ALA A O 1
ATOM 945 N N . LEU A 1 124 ? -0.177 -10.594 -17.922 1 93.81 124 LEU A N 1
ATOM 946 C CA . LEU A 1 124 ? -1.367 -11.094 -17.234 1 93.81 124 LEU A CA 1
ATOM 947 C C . LEU A 1 124 ? -1.86 -10.086 -16.203 1 93.81 124 LEU A C 1
ATOM 949 O O . LEU A 1 124 ? -3.062 -9.82 -16.109 1 93.81 124 LEU A O 1
ATOM 953 N N . ALA A 1 125 ? -0.964 -9.523 -15.414 1 94.25 125 ALA A N 1
ATOM 954 C CA . ALA A 1 125 ? -1.333 -8.5 -14.438 1 94.25 125 ALA A CA 1
ATOM 955 C C . ALA A 1 125 ? -1.958 -7.285 -15.125 1 94.25 125 ALA A C 1
ATOM 957 O O . ALA A 1 125 ? -2.928 -6.715 -14.625 1 94.25 125 ALA A O 1
ATOM 958 N N . SER A 1 126 ? -1.376 -6.961 -16.234 1 92.31 126 SER A N 1
ATOM 959 C CA . SER A 1 126 ? -1.906 -5.844 -17.016 1 92.31 126 SER A CA 1
ATOM 960 C C . SER A 1 126 ? -3.314 -6.141 -17.516 1 92.31 126 SER A C 1
ATOM 962 O O . SER A 1 126 ? -4.184 -5.266 -17.5 1 92.31 126 SER A O 1
ATOM 964 N N . LEU A 1 127 ? -3.486 -7.316 -17.953 1 92.81 127 LEU A N 1
ATOM 965 C CA . LEU A 1 127 ? -4.812 -7.746 -18.391 1 92.81 127 LEU A CA 1
ATOM 966 C C . LEU A 1 127 ? -5.809 -7.672 -17.234 1 92.81 127 LEU A C 1
ATOM 968 O O . LEU A 1 127 ? -6.938 -7.215 -17.406 1 92.81 127 LEU A O 1
ATOM 972 N N . ALA A 1 128 ? -5.406 -8.133 -16.078 1 95.5 128 ALA A N 1
ATOM 973 C CA . ALA A 1 128 ? -6.258 -8.141 -14.898 1 95.5 128 ALA A CA 1
ATOM 974 C C . ALA A 1 128 ? -6.688 -6.727 -14.523 1 95.5 128 ALA A C 1
ATOM 976 O O . ALA A 1 128 ? -7.852 -6.488 -14.188 1 95.5 128 ALA A O 1
ATOM 977 N N . ILE A 1 129 ? -5.738 -5.863 -14.539 1 92.62 129 ILE A N 1
ATOM 978 C CA . ILE A 1 129 ? -6.035 -4.484 -14.172 1 92.62 129 ILE A CA 1
ATOM 979 C C . ILE A 1 129 ? -6.988 -3.875 -15.203 1 92.62 129 ILE A C 1
ATOM 981 O O . ILE A 1 129 ? -7.91 -3.141 -14.836 1 92.62 129 ILE A O 1
ATOM 985 N N . ALA A 1 130 ? -6.785 -4.07 -16.469 1 91.88 130 ALA A N 1
ATOM 986 C CA . ALA A 1 130 ? -7.574 -3.504 -17.562 1 91.88 130 ALA A CA 1
ATOM 987 C C . ALA A 1 130 ? -9.008 -4.031 -17.531 1 91.88 130 ALA A C 1
ATOM 989 O O . ALA A 1 130 ? -9.953 -3.299 -17.844 1 91.88 130 ALA A O 1
ATOM 990 N N . THR A 1 131 ? -9.18 -5.27 -17.203 1 93.56 131 THR A N 1
ATOM 991 C CA . THR A 1 131 ? -10.492 -5.906 -17.328 1 93.56 131 THR A CA 1
ATOM 992 C C . THR A 1 131 ? -11.18 -5.984 -15.961 1 93.56 131 THR A C 1
ATOM 994 O O . THR A 1 131 ? -12.375 -6.25 -15.883 1 93.56 131 THR A O 1
ATOM 997 N N . ARG A 1 132 ? -10.406 -5.859 -14.922 1 94.19 132 ARG A N 1
ATOM 998 C CA . ARG A 1 132 ? -10.883 -6.059 -13.555 1 94.19 132 ARG A CA 1
ATOM 999 C C . ARG A 1 132 ? -11.547 -7.422 -13.406 1 94.19 132 ARG A C 1
ATOM 1001 O O . ARG A 1 132 ? -12.641 -7.527 -12.844 1 94.19 132 ARG A O 1
ATOM 1008 N N . GLU A 1 133 ? -10.938 -8.414 -13.984 1 92.81 133 GLU A N 1
ATOM 1009 C CA . GLU A 1 133 ? -11.367 -9.805 -13.938 1 92.81 133 GLU A CA 1
ATOM 1010 C C . GLU A 1 133 ? -10.211 -10.734 -13.586 1 92.81 133 GLU A C 1
ATOM 1012 O O . GLU A 1 133 ? -9.062 -10.297 -13.516 1 92.81 133 GLU A O 1
ATOM 1017 N N . GLY A 1 134 ? -10.531 -11.977 -13.242 1 96.06 134 GLY A N 1
ATOM 1018 C CA . GLY A 1 134 ? -9.547 -13.008 -12.977 1 96.06 134 GLY A CA 1
ATOM 1019 C C . GLY A 1 134 ? -9.898 -14.344 -13.602 1 96.06 134 GLY A C 1
ATOM 1020 O O . GLY A 1 134 ? -11.07 -14.664 -13.781 1 96.06 134 GLY A O 1
ATOM 1021 N N . GLN A 1 135 ? -8.945 -15.078 -13.977 1 96.31 135 GLN A N 1
ATOM 1022 C CA . GLN A 1 135 ? -9.133 -16.406 -14.555 1 96.31 135 GLN A CA 1
ATOM 1023 C C . GLN A 1 135 ? -7.926 -17.297 -14.266 1 96.31 135 GLN A C 1
ATOM 1025 O O . GLN A 1 135 ? -6.824 -16.812 -14.023 1 96.31 135 GLN A O 1
ATOM 1030 N N . ILE A 1 136 ? -8.172 -18.562 -14.281 1 97.06 136 ILE A N 1
ATOM 1031 C CA . ILE A 1 136 ? -7.141 -19.578 -14.164 1 97.06 136 ILE A CA 1
ATOM 1032 C C . ILE A 1 136 ? -7.172 -20.5 -15.391 1 97.06 136 ILE A C 1
ATOM 1034 O O . ILE A 1 136 ? -8.242 -20.922 -15.82 1 97.06 136 ILE A O 1
ATOM 1038 N N . PHE A 1 137 ? -6.039 -20.719 -15.984 1 94.75 137 PHE A N 1
ATOM 1039 C CA . PHE A 1 137 ? -5.934 -21.562 -17.156 1 94.75 137 PHE A CA 1
ATOM 1040 C C . PHE A 1 137 ? -4.992 -22.734 -16.906 1 94.75 137 PHE A C 1
ATOM 1042 O O . PHE A 1 137 ? -3.889 -22.547 -16.375 1 94.75 137 PHE A O 1
ATOM 1049 N N . SER A 1 138 ? -5.383 -23.922 -17.344 1 94.75 138 SER A N 1
ATOM 1050 C CA . SER A 1 138 ? -4.555 -25.109 -17.141 1 94.75 138 SER A CA 1
ATOM 1051 C C . SER A 1 138 ? -3.955 -25.594 -18.453 1 94.75 138 SER A C 1
ATOM 1053 O O . SER A 1 138 ? -3.182 -26.547 -18.484 1 94.75 138 SER A O 1
ATOM 1055 N N . HIS A 1 139 ? -4.422 -24.922 -19.547 1 90 139 HIS A N 1
ATOM 1056 C CA . HIS A 1 139 ? -3.896 -25.25 -20.859 1 90 139 HIS A CA 1
ATOM 1057 C C . HIS A 1 139 ? -3.551 -24 -21.656 1 90 139 HIS A C 1
ATOM 1059 O O . HIS A 1 139 ? -4.297 -23.016 -21.641 1 90 139 HIS A O 1
ATOM 1065 N N . ALA A 1 140 ? -2.455 -24.094 -22.312 1 83.19 140 ALA A N 1
ATOM 1066 C CA . ALA A 1 140 ? -1.953 -22.953 -23.078 1 83.19 140 ALA A CA 1
ATOM 1067 C C . ALA A 1 140 ? -2.951 -22.516 -24.141 1 83.19 140 ALA A C 1
ATOM 1069 O O . ALA A 1 140 ? -3.031 -21.344 -24.484 1 83.19 140 ALA A O 1
ATOM 1070 N N . SER A 1 141 ? -3.719 -23.453 -24.672 1 83.38 141 SER A N 1
ATOM 1071 C CA . SER A 1 141 ? -4.664 -23.188 -25.75 1 83.38 141 SER A CA 1
ATOM 1072 C C . SER A 1 141 ? -5.809 -22.297 -25.281 1 83.38 141 SER A C 1
ATOM 1074 O O . SER A 1 141 ? -6.516 -21.703 -26.094 1 83.38 141 SER A O 1
ATOM 1076 N N . GLU A 1 142 ? -6.027 -22.156 -24.016 1 82.44 142 GLU A N 1
ATOM 1077 C CA . GLU A 1 142 ? -7.133 -21.406 -23.438 1 82.44 142 GLU A CA 1
ATOM 1078 C C . GLU A 1 142 ? -6.758 -19.938 -23.266 1 82.44 142 GLU A C 1
ATOM 1080 O O . GLU A 1 142 ? -7.613 -19.094 -22.969 1 82.44 142 GLU A O 1
ATOM 1085 N N . LEU A 1 143 ? -5.539 -19.609 -23.438 1 81.62 143 LEU A N 1
ATOM 1086 C CA . LEU A 1 143 ? -5.062 -18.266 -23.141 1 81.62 143 LEU A CA 1
ATOM 1087 C C . LEU A 1 143 ? -5.59 -17.266 -24.156 1 81.62 143 LEU A C 1
ATOM 1089 O O . LEU A 1 143 ? -5.684 -17.578 -25.344 1 81.62 143 LEU A O 1
ATOM 1093 N N . PRO A 1 144 ? -6.023 -16.172 -23.641 1 79.38 144 PRO A N 1
ATOM 1094 C CA . PRO A 1 144 ? -6.434 -15.133 -24.594 1 79.38 144 PRO A CA 1
ATOM 1095 C C . PRO A 1 144 ? -5.309 -14.727 -25.547 1 79.38 144 PRO A C 1
ATOM 1097 O O . PRO A 1 144 ? -4.133 -14.781 -25.188 1 79.38 144 PRO A O 1
ATOM 1100 N N . ALA A 1 145 ? -5.664 -14.266 -26.719 1 76.38 145 ALA A N 1
ATOM 1101 C CA . ALA A 1 145 ? -4.727 -13.898 -27.781 1 76.38 145 ALA A CA 1
ATOM 1102 C C . ALA A 1 145 ? -3.842 -12.734 -27.359 1 76.38 145 ALA A C 1
ATOM 1104 O O . ALA A 1 145 ? -2.746 -12.547 -27.891 1 76.38 145 ALA A O 1
ATOM 1105 N N . THR A 1 146 ? -4.324 -11.914 -26.5 1 73.38 146 THR A N 1
ATOM 1106 C CA . THR A 1 146 ? -3.602 -10.727 -26.062 1 73.38 146 THR A CA 1
ATOM 1107 C C . THR A 1 146 ? -2.371 -11.109 -25.25 1 73.38 146 THR A C 1
ATOM 1109 O O . THR A 1 146 ? -1.477 -10.281 -25.047 1 73.38 146 THR A O 1
ATOM 1112 N N . ILE A 1 147 ? -2.387 -12.242 -24.719 1 73.94 147 ILE A N 1
ATOM 1113 C CA . ILE A 1 147 ? -1.247 -12.688 -23.922 1 73.94 147 ILE A CA 1
ATOM 1114 C C . ILE A 1 147 ? -0.169 -13.25 -24.844 1 73.94 147 ILE A C 1
ATOM 1116 O O . ILE A 1 147 ? -0.452 -14.102 -25.688 1 73.94 147 ILE A O 1
ATOM 1120 N N . PRO A 1 148 ? 1.047 -12.5 -24.797 1 62.72 148 PRO A N 1
ATOM 1121 C CA . PRO A 1 148 ? 2.098 -12.945 -25.719 1 62.72 148 PRO A CA 1
ATOM 1122 C C . PRO A 1 148 ? 2.303 -14.461 -25.688 1 62.72 148 PRO A C 1
ATOM 1124 O O . PRO A 1 148 ? 2.135 -15.094 -24.641 1 62.72 148 PRO A O 1
ATOM 1127 N N . SER A 1 149 ? 2.271 -15.023 -26.812 1 56.59 149 SER A N 1
ATOM 1128 C CA . SER A 1 149 ? 2.588 -16.422 -27.047 1 56.59 149 SER A CA 1
ATOM 1129 C C . SER A 1 149 ? 3.936 -16.797 -26.438 1 56.59 149 SER A C 1
ATOM 1131 O O . SER A 1 149 ? 4.305 -17.969 -26.406 1 56.59 149 SER A O 1
ATOM 1133 N N . ALA A 1 150 ? 4.734 -15.734 -26.172 1 54.53 150 ALA A N 1
ATOM 1134 C CA . ALA A 1 150 ? 6.047 -16.016 -25.594 1 54.53 150 ALA A CA 1
ATOM 1135 C C . ALA A 1 150 ? 5.934 -16.906 -24.359 1 54.53 150 ALA A C 1
ATOM 1137 O O . ALA A 1 150 ? 6.945 -17.281 -23.766 1 54.53 150 ALA A O 1
ATOM 1138 N N . ILE A 1 151 ? 4.77 -16.969 -23.812 1 55.22 151 ILE A N 1
ATOM 1139 C CA . ILE A 1 151 ? 4.531 -17.938 -22.734 1 55.22 151 ILE A CA 1
ATOM 1140 C C . ILE A 1 151 ? 5.43 -19.156 -22.938 1 55.22 151 ILE A C 1
ATOM 1142 O O . ILE A 1 151 ? 5.957 -19.703 -21.969 1 55.22 151 ILE A O 1
ATOM 1146 N N . PHE A 1 152 ? 5.562 -19.609 -24.219 1 51.88 152 PHE A N 1
ATOM 1147 C CA . PHE A 1 152 ? 6.172 -20.875 -24.594 1 51.88 152 PHE A CA 1
ATOM 1148 C C . PHE A 1 152 ? 7.684 -20.734 -24.688 1 51.88 152 PHE A C 1
ATOM 1150 O O . PHE A 1 152 ? 8.406 -21.734 -24.641 1 51.88 152 PHE A O 1
ATOM 1157 N N . ALA A 1 153 ? 8.078 -19.547 -24.812 1 47.88 153 ALA A N 1
ATOM 1158 C CA . ALA A 1 153 ? 9.5 -19.422 -25.141 1 47.88 153 ALA A CA 1
ATOM 1159 C C . ALA A 1 153 ? 10.359 -19.547 -23.875 1 47.88 153 ALA A C 1
ATOM 1161 O O . ALA A 1 153 ? 11.562 -19.781 -23.969 1 47.88 153 ALA A O 1
ATOM 1162 N N . ASP A 1 154 ? 9.836 -19.156 -22.719 1 47.31 154 ASP A N 1
ATOM 1163 C CA . ASP A 1 154 ? 10.828 -19.094 -21.641 1 47.31 154 ASP A CA 1
ATOM 1164 C C . ASP A 1 154 ? 11.469 -20.453 -21.406 1 47.31 154 ASP A C 1
ATOM 1166 O O . ASP A 1 154 ? 12.406 -20.578 -20.609 1 47.31 154 ASP A O 1
ATOM 1170 N N . ALA A 1 155 ? 10.961 -21.609 -21.812 1 42.19 155 ALA A N 1
ATOM 1171 C CA . ALA A 1 155 ? 11.672 -22.875 -21.625 1 42.19 155 ALA A CA 1
ATOM 1172 C C . ALA A 1 155 ? 13.094 -22.797 -22.188 1 42.19 155 ALA A C 1
ATOM 1174 O O . ALA A 1 155 ? 14.016 -23.406 -21.641 1 42.19 155 ALA A O 1
ATOM 1175 N N . HIS A 1 156 ? 13.297 -22.328 -23.422 1 38 156 HIS A N 1
ATOM 1176 C CA . HIS A 1 156 ? 14.516 -22.703 -24.125 1 38 156 HIS A CA 1
ATOM 1177 C C . HIS A 1 156 ? 15.664 -21.75 -23.797 1 38 156 HIS A C 1
ATOM 1179 O O . HIS A 1 156 ? 16.766 -21.922 -24.312 1 38 156 HIS A O 1
ATOM 1185 N N . ALA A 1 157 ? 15.461 -20.531 -23.234 1 35.47 157 ALA A N 1
ATOM 1186 C CA . ALA A 1 157 ? 16.688 -19.75 -23.281 1 35.47 157 ALA A CA 1
ATOM 1187 C C . ALA A 1 157 ? 17.656 -20.172 -22.172 1 35.47 157 ALA A C 1
ATOM 1189 O O . ALA A 1 157 ? 18.625 -19.484 -21.875 1 35.47 157 ALA A O 1
ATOM 1190 N N . SER A 1 158 ? 17.484 -21.156 -21.359 1 28.38 158 SER A N 1
ATOM 1191 C CA . SER A 1 158 ? 18.75 -21.625 -20.828 1 28.38 158 SER A CA 1
ATOM 1192 C C . SER A 1 158 ? 19.656 -22.156 -21.938 1 28.38 158 SER A C 1
ATOM 1194 O O . SER A 1 158 ? 19.156 -22.703 -22.922 1 28.38 158 SER A O 1
ATOM 1196 N N . MET B 1 1 ? -2.395 30.062 31.875 1 31.28 1 MET B N 1
ATOM 1197 C CA . MET B 1 1 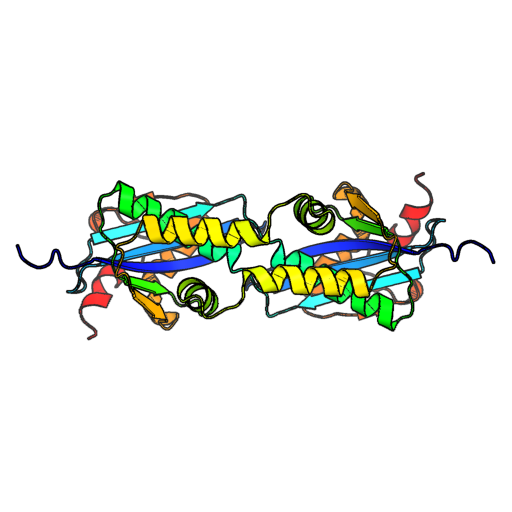? -1.905 30.078 30.5 1 31.28 1 MET B CA 1
ATOM 1198 C C . MET B 1 1 ? -2.953 29.516 29.547 1 31.28 1 MET B C 1
ATOM 1200 O O . MET B 1 1 ? -3.602 28.516 29.844 1 31.28 1 MET B O 1
ATOM 1204 N N . ALA B 1 2 ? -3.609 30.219 28.734 1 42.28 2 ALA B N 1
ATOM 1205 C CA . ALA B 1 2 ? -4.719 29.75 27.906 1 42.28 2 ALA B CA 1
ATOM 1206 C C . ALA B 1 2 ? -4.469 28.344 27.391 1 42.28 2 ALA B C 1
ATOM 1208 O O . ALA B 1 2 ? -3.336 27.984 27.062 1 42.28 2 ALA B O 1
ATOM 1209 N N . PRO B 1 3 ? -5.141 27.375 27.641 1 41.91 3 PRO B N 1
ATOM 1210 C CA . PRO B 1 3 ? -4.887 26.016 27.125 1 41.91 3 PRO B CA 1
ATOM 1211 C C . PRO B 1 3 ? -4.352 26.016 25.703 1 41.91 3 PRO B C 1
ATOM 1213 O O . PRO B 1 3 ? -4.859 26.75 24.844 1 41.91 3 PRO B O 1
ATOM 1216 N N . ALA B 1 4 ? -3.006 26.188 25.375 1 49.47 4 ALA B N 1
ATOM 1217 C CA . ALA B 1 4 ? -2.277 26.375 24.125 1 49.47 4 ALA B CA 1
ATOM 1218 C C . ALA B 1 4 ? -3.037 25.781 22.953 1 49.47 4 ALA B C 1
ATOM 1220 O O . ALA B 1 4 ? -3.336 24.594 22.938 1 49.47 4 ALA B O 1
ATOM 1221 N N . SER B 1 5 ? -4.113 26.406 22.422 1 61.22 5 SER B N 1
ATOM 1222 C CA . SER B 1 5 ? -5.176 26.062 21.484 1 61.22 5 SER B CA 1
ATOM 1223 C C . SER B 1 5 ? -4.629 25.266 20.297 1 61.22 5 SER B C 1
ATOM 1225 O O . SER B 1 5 ? -3.664 25.672 19.656 1 61.22 5 SER B O 1
ATOM 1227 N N . GLY B 1 6 ? -4.645 23.953 20.25 1 85.38 6 GLY B N 1
ATOM 1228 C CA . GLY B 1 6 ? -4.082 22.953 19.359 1 85.38 6 GLY B CA 1
ATOM 1229 C C . GLY B 1 6 ? -4.566 23.094 17.922 1 85.38 6 GLY B C 1
ATOM 1230 O O . GLY B 1 6 ? -5.539 23.812 17.656 1 85.38 6 GLY B O 1
ATOM 1231 N N . LEU B 1 7 ? -3.766 22.891 17 1 96.88 7 LEU B N 1
ATOM 1232 C CA . LEU B 1 7 ? -4.023 22.969 15.562 1 96.88 7 LEU B CA 1
ATOM 1233 C C . LEU B 1 7 ? -4.551 21.641 15.023 1 96.88 7 LEU B C 1
ATOM 1235 O O . LEU B 1 7 ? -4.328 20.594 15.625 1 96.88 7 LEU B O 1
ATOM 1239 N N . MET B 1 8 ? -5.422 21.859 14 1 96.75 8 MET B N 1
ATOM 1240 C CA . MET B 1 8 ? -5.98 20.688 13.312 1 96.75 8 MET B CA 1
ATOM 1241 C C . MET B 1 8 ? -5.293 20.484 11.969 1 96.75 8 MET B C 1
ATOM 1243 O O . MET B 1 8 ? -5.129 21.422 11.188 1 96.75 8 MET B O 1
ATOM 1247 N N . LEU B 1 9 ? -4.84 19.297 11.766 1 97.69 9 LEU B N 1
ATOM 1248 C CA . LEU B 1 9 ? -4.32 18.875 10.469 1 97.69 9 LEU B CA 1
ATOM 1249 C C . LEU B 1 9 ? -5.336 18.016 9.734 1 97.69 9 LEU B C 1
ATOM 1251 O O . LEU B 1 9 ? -5.672 16.922 10.188 1 97.69 9 LEU B O 1
ATOM 1255 N N . ASN B 1 10 ? -5.883 18.5 8.68 1 97.19 10 ASN B N 1
ATOM 1256 C CA . ASN B 1 10 ? -6.652 17.688 7.742 1 97.19 10 ASN B CA 1
ATOM 1257 C C . ASN B 1 10 ? -5.773 17.125 6.625 1 97.19 10 ASN B C 1
ATOM 1259 O O . ASN B 1 10 ? -5.152 17.891 5.883 1 97.19 10 ASN B O 1
ATOM 1263 N N . ILE B 1 11 ? -5.688 15.797 6.523 1 97.81 11 ILE B N 1
ATOM 1264 C CA . ILE B 1 11 ? -4.73 15.211 5.59 1 97.81 11 ILE B CA 1
ATOM 1265 C C . ILE B 1 11 ? -5.422 14.148 4.738 1 97.81 11 ILE B C 1
ATOM 1267 O O . ILE B 1 11 ? -6.344 13.469 5.207 1 97.81 11 ILE B O 1
ATOM 1271 N N . THR B 1 12 ? -5.035 14.008 3.525 1 95.12 12 THR B N 1
ATOM 1272 C CA . THR B 1 12 ? -5.402 12.906 2.639 1 95.12 12 THR B CA 1
ATOM 1273 C C . THR B 1 12 ? -4.227 12.516 1.746 1 95.12 12 THR B C 1
ATOM 1275 O O . THR B 1 12 ? -3.268 13.281 1.608 1 95.12 12 THR B O 1
ATOM 1278 N N . GLY B 1 13 ? -4.176 11.305 1.347 1 93.5 13 GLY B N 1
ATOM 1279 C CA . GLY B 1 13 ? -3.156 10.797 0.442 1 93.5 13 GLY B CA 1
ATOM 1280 C C . GLY B 1 13 ? -3.732 10.023 -0.73 1 93.5 13 GLY B C 1
ATOM 1281 O O . GLY B 1 13 ? -4.914 9.68 -0.733 1 93.5 13 GLY B O 1
ATOM 1282 N N . ARG B 1 14 ? -2.91 9.828 -1.697 1 90 14 ARG B N 1
ATOM 1283 C CA . ARG B 1 14 ? -3.236 9.031 -2.877 1 90 14 ARG B CA 1
ATOM 1284 C C . ARG B 1 14 ? -2.043 8.195 -3.32 1 90 14 ARG B C 1
ATOM 1286 O O . ARG B 1 14 ? -0.892 8.578 -3.1 1 90 14 ARG B O 1
ATOM 1293 N N . ILE B 1 15 ? -2.404 7.043 -3.811 1 90.5 15 ILE B N 1
ATOM 1294 C CA . ILE B 1 15 ? -1.386 6.188 -4.41 1 90.5 15 ILE B CA 1
ATOM 1295 C C . ILE B 1 15 ? -1.345 6.414 -5.922 1 90.5 15 ILE B C 1
ATOM 1297 O O . ILE B 1 15 ? -2.389 6.539 -6.566 1 90.5 15 ILE B O 1
ATOM 1301 N N . GLY B 1 16 ? -0.173 6.496 -6.418 1 86.31 16 GLY B N 1
ATOM 1302 C CA . GLY B 1 16 ? -0.012 6.719 -7.848 1 86.31 16 GLY B CA 1
ATOM 1303 C C . GLY B 1 16 ? 0.528 5.508 -8.586 1 86.31 16 GLY B C 1
ATOM 1304 O O . GLY B 1 16 ? 0.821 4.48 -7.969 1 86.31 16 GLY B O 1
ATOM 1305 N N . ASP B 1 17 ? 0.653 5.578 -9.977 1 78.12 17 ASP B N 1
ATOM 1306 C CA . ASP B 1 17 ? 1.267 4.637 -10.906 1 78.12 17 ASP B CA 1
ATOM 1307 C C . ASP B 1 17 ? 2.311 5.328 -11.781 1 78.12 17 ASP B C 1
ATOM 1309 O O . ASP B 1 17 ? 1.979 6.215 -12.57 1 78.12 17 ASP B O 1
ATOM 1313 N N . PRO B 1 18 ? 3.545 4.793 -11.672 1 81.25 18 PRO B N 1
ATOM 1314 C CA . PRO B 1 18 ? 4.125 3.76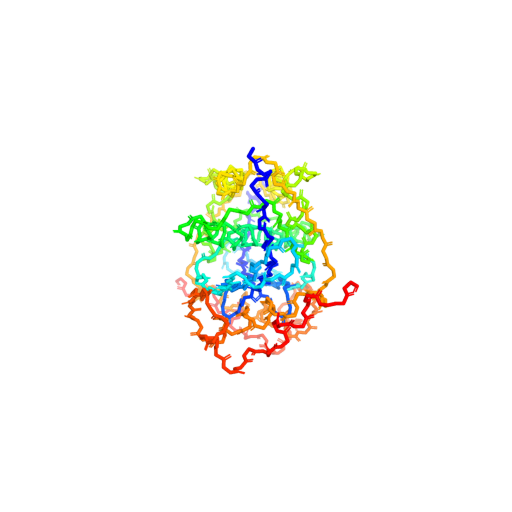6 -10.805 1 81.25 18 PRO B CA 1
ATOM 1315 C C . PRO B 1 18 ? 3.885 4.039 -9.32 1 81.25 18 PRO B C 1
ATOM 1317 O O . PRO B 1 18 ? 3.576 5.172 -8.945 1 81.25 18 PRO B O 1
ATOM 1320 N N . PRO B 1 19 ? 4.109 2.973 -8.492 1 84.75 19 PRO B N 1
ATOM 1321 C CA . PRO B 1 19 ? 3.742 3.105 -7.082 1 84.75 19 PRO B CA 1
ATOM 1322 C C . PRO B 1 19 ? 4.449 4.27 -6.395 1 84.75 19 PRO B C 1
ATOM 1324 O O . PRO B 1 19 ? 5.68 4.371 -6.453 1 84.75 19 PRO B O 1
ATOM 1327 N N . CYS B 1 20 ? 3.797 5.152 -5.816 1 91.75 20 CYS B N 1
ATOM 1328 C CA . CYS B 1 20 ? 4.176 6.32 -5.027 1 91.75 20 CYS B CA 1
ATOM 1329 C C . CYS B 1 20 ? 3.01 6.809 -4.1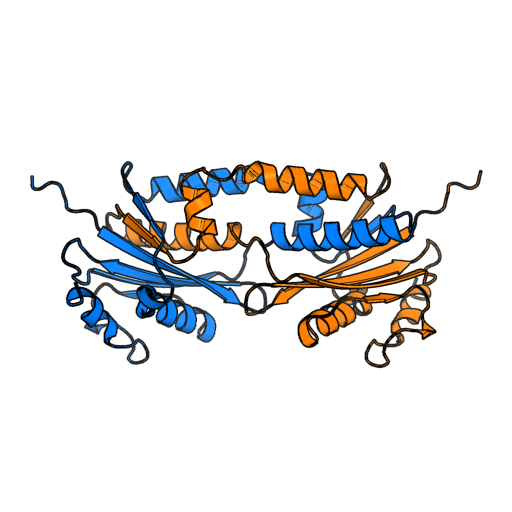76 1 91.75 20 CYS B C 1
ATOM 1331 O O . CYS B 1 20 ? 1.902 6.273 -4.27 1 91.75 20 CYS B O 1
ATOM 1333 N N . THR B 1 21 ? 3.367 7.652 -3.314 1 94.94 21 THR B N 1
ATOM 1334 C CA . THR B 1 21 ? 2.281 8.32 -2.602 1 94.94 21 THR B CA 1
ATOM 1335 C C . THR B 1 21 ? 2.422 9.836 -2.693 1 94.94 21 THR B C 1
ATOM 1337 O O . THR B 1 21 ? 3.533 10.352 -2.809 1 94.94 21 THR B O 1
ATOM 1340 N N . ALA B 1 22 ? 1.348 10.445 -2.842 1 95.88 22 ALA B N 1
ATOM 1341 C CA . ALA B 1 22 ? 1.233 11.898 -2.779 1 95.88 22 ALA B CA 1
ATOM 1342 C C . ALA B 1 22 ? 0.208 12.32 -1.731 1 95.88 22 ALA B C 1
ATOM 1344 O O . ALA B 1 22 ? -0.88 11.75 -1.651 1 95.88 22 ALA B O 1
ATOM 1345 N N . GLY B 1 23 ? 0.587 13.312 -1 1 97.06 23 GLY B N 1
ATOM 1346 C CA . GLY B 1 23 ? -0.299 13.75 0.068 1 97.06 23 GLY B CA 1
ATOM 1347 C C . GLY B 1 23 ? -0.527 15.25 0.083 1 97.06 23 GLY B C 1
ATOM 1348 O O . GLY B 1 23 ? 0.256 16 -0.494 1 97.06 23 GLY B O 1
ATOM 1349 N N . GLY B 1 24 ? -1.584 15.656 0.656 1 96.44 24 GLY B N 1
ATOM 1350 C CA . GLY B 1 24 ? -1.951 17.031 0.938 1 96.44 24 GLY B CA 1
ATOM 1351 C C . GLY B 1 24 ? -2.518 17.234 2.332 1 96.44 24 GLY B C 1
ATOM 1352 O O . GLY B 1 24 ? -3.234 16.359 2.842 1 96.44 24 GLY B O 1
ATOM 1353 N N . GLY B 1 25 ? -2.172 18.328 2.893 1 96.88 25 GLY B N 1
ATOM 1354 C CA . GLY B 1 25 ? -2.648 18.672 4.223 1 96.88 25 GLY B CA 1
ATOM 1355 C C . GLY B 1 25 ? -2.967 20.141 4.375 1 96.88 25 GLY B C 1
ATOM 1356 O O . GLY B 1 25 ? -2.314 21 3.762 1 96.88 25 GLY B O 1
ATOM 1357 N N . ILE B 1 26 ? -3.936 20.422 5.207 1 95.69 26 ILE B N 1
ATOM 1358 C CA . ILE B 1 26 ? -4.25 21.797 5.582 1 95.69 26 ILE B CA 1
ATOM 1359 C C . ILE B 1 26 ? -4.316 21.922 7.105 1 95.69 26 ILE B C 1
ATOM 1361 O O . ILE B 1 26 ? -4.859 21.047 7.777 1 95.69 26 ILE B O 1
ATOM 1365 N N . ILE B 1 27 ? -3.699 22.922 7.621 1 96.62 27 ILE B N 1
ATOM 1366 C CA . ILE B 1 27 ? -3.635 23.172 9.055 1 96.62 27 ILE B CA 1
ATOM 1367 C C . ILE B 1 27 ? -4.516 24.375 9.414 1 96.62 27 ILE B C 1
ATOM 1369 O O . ILE B 1 27 ? -4.402 25.438 8.805 1 96.62 27 ILE B O 1
ATOM 1373 N N . ARG B 1 28 ? -5.359 24.156 10.375 1 94.5 28 ARG B N 1
ATOM 1374 C CA . ARG B 1 28 ? -6.25 25.203 10.852 1 94.5 28 ARG B CA 1
ATOM 1375 C C . ARG B 1 28 ? -6.242 25.281 12.375 1 94.5 28 ARG B C 1
ATOM 1377 O O . ARG B 1 28 ? -5.938 24.297 13.047 1 94.5 28 ARG B O 1
ATOM 1384 N N . ASP B 1 29 ? -6.641 26.469 12.875 1 94.12 29 ASP B N 1
ATOM 1385 C CA . ASP B 1 29 ? -6.812 26.578 14.32 1 94.12 29 ASP B CA 1
ATOM 1386 C C . ASP B 1 29 ? -8.242 26.234 14.734 1 94.12 29 ASP B C 1
ATOM 1388 O O . ASP B 1 29 ? -9.055 25.828 13.898 1 94.12 29 ASP B O 1
ATOM 1392 N N . ALA B 1 30 ? -8.547 26.359 15.961 1 89.19 30 ALA B N 1
ATOM 1393 C CA . ALA B 1 30 ? -9.828 25.938 16.516 1 89.19 30 ALA B CA 1
ATOM 1394 C C . ALA B 1 30 ? -10.977 26.766 15.93 1 89.19 30 ALA B C 1
ATOM 1396 O O . ALA B 1 30 ? -12.125 26.312 15.922 1 89.19 30 ALA B O 1
ATOM 1397 N N . ASN B 1 31 ? -10.734 27.938 15.445 1 89.69 31 ASN B N 1
ATOM 1398 C CA . ASN B 1 31 ? -11.75 28.812 14.875 1 89.69 31 ASN B CA 1
ATOM 1399 C C . ASN B 1 31 ? -11.883 28.609 13.367 1 89.69 31 ASN B C 1
ATOM 1401 O O . ASN B 1 31 ? -12.664 29.297 12.711 1 89.69 31 ASN B O 1
ATOM 1405 N N . GLY B 1 32 ? -11.086 27.719 12.828 1 89.06 32 GLY B N 1
ATOM 1406 C CA . GLY B 1 32 ? -11.148 27.422 11.398 1 89.06 32 GLY B CA 1
ATOM 1407 C C . GLY B 1 32 ? -10.242 28.312 10.57 1 89.06 32 GLY B C 1
ATOM 1408 O O . GLY B 1 32 ? -10.242 28.234 9.336 1 89.06 32 GLY B O 1
ATOM 1409 N N . ASN B 1 33 ? -9.445 29.141 11.305 1 91.12 33 ASN B N 1
ATOM 1410 C CA . ASN B 1 33 ? -8.539 30.031 10.578 1 91.12 33 ASN B CA 1
ATOM 1411 C C . ASN B 1 33 ? -7.383 29.25 9.945 1 91.12 33 ASN B C 1
ATOM 1413 O O . ASN B 1 33 ? -6.859 28.312 10.555 1 91.12 33 ASN B O 1
ATOM 1417 N N . PHE B 1 34 ? -6.965 29.75 8.805 1 91.81 34 PHE B N 1
ATOM 1418 C CA . PHE B 1 34 ? -5.859 29.156 8.07 1 91.81 34 PHE B CA 1
ATOM 1419 C C . PHE B 1 34 ? -4.535 29.391 8.781 1 91.81 34 PHE B C 1
ATOM 1421 O O . PHE B 1 34 ? -4.219 30.516 9.156 1 91.81 34 PHE B O 1
ATOM 1428 N N . ILE B 1 35 ? -3.822 28.312 8.93 1 95.19 35 ILE B N 1
ATOM 1429 C CA . ILE B 1 35 ? -2.484 28.422 9.5 1 95.19 35 ILE B CA 1
ATOM 1430 C C . ILE B 1 35 ? -1.44 28.078 8.445 1 95.19 35 ILE B C 1
ATOM 1432 O O . ILE B 1 35 ? -0.418 28.75 8.328 1 95.19 35 ILE B O 1
ATOM 1436 N N . GLY B 1 36 ? -1.713 27.078 7.656 1 95.56 36 GLY B N 1
ATOM 1437 C CA . GLY B 1 36 ? -0.788 26.641 6.621 1 95.56 36 GLY B CA 1
ATOM 1438 C C . GLY B 1 36 ? -1.288 25.453 5.84 1 95.56 36 GLY B C 1
ATOM 1439 O O . GLY B 1 36 ? -2.367 24.922 6.121 1 95.56 36 GLY B O 1
ATOM 1440 N N . THR B 1 37 ? -0.642 25.156 4.789 1 95.75 37 THR B N 1
ATOM 1441 C CA . THR B 1 37 ? -0.91 23.969 3.977 1 95.75 37 THR B CA 1
ATOM 1442 C C . THR B 1 37 ? 0.393 23.359 3.477 1 95.75 37 THR B C 1
ATOM 1444 O O . THR B 1 37 ? 1.45 23.984 3.539 1 95.75 37 THR B O 1
ATOM 1447 N N . LEU B 1 38 ? 0.285 22.141 3.094 1 97.44 38 LEU B N 1
ATOM 1448 C CA . LEU B 1 38 ? 1.432 21.469 2.49 1 97.44 38 LEU B CA 1
ATOM 1449 C C . LEU B 1 38 ? 0.977 20.359 1.54 1 97.44 38 LEU B C 1
ATOM 1451 O O . LEU B 1 38 ? -0.104 19.797 1.713 1 97.44 38 LEU B O 1
ATOM 1455 N N . TYR B 1 39 ? 1.721 20.047 0.587 1 96.94 39 TYR B N 1
ATOM 1456 C CA . TYR B 1 39 ? 1.614 18.844 -0.233 1 96.94 39 TYR B CA 1
ATOM 1457 C C . TYR B 1 39 ? 2.988 18.25 -0.503 1 96.94 39 TYR B C 1
ATOM 1459 O O . TYR B 1 39 ? 4.008 18.938 -0.381 1 96.94 39 TYR B O 1
ATOM 1467 N N . PHE B 1 40 ? 3.051 17.031 -0.754 1 98.06 40 PHE B N 1
ATOM 1468 C CA . PHE B 1 40 ? 4.316 16.328 -0.907 1 98.06 40 PHE B CA 1
ATOM 1469 C C . PHE B 1 40 ? 4.148 15.086 -1.771 1 98.06 40 PHE B C 1
ATOM 1471 O O . PHE B 1 40 ? 3.023 14.633 -2 1 98.06 40 PHE B O 1
ATOM 1478 N N . TYR B 1 41 ? 5.223 14.672 -2.236 1 96.06 41 TYR B N 1
ATOM 1479 C CA . TYR B 1 41 ? 5.359 13.492 -3.082 1 96.06 41 TYR B CA 1
ATOM 1480 C C . TYR B 1 41 ? 6.477 12.586 -2.58 1 96.06 41 TYR B C 1
ATOM 1482 O O . TYR B 1 41 ? 7.602 13.039 -2.361 1 96.06 41 TYR B O 1
ATOM 1490 N N . LEU B 1 42 ? 6.102 11.281 -2.314 1 96 42 LEU B N 1
ATOM 1491 C CA . LEU B 1 42 ? 7.086 10.289 -1.895 1 96 42 LEU B CA 1
ATOM 1492 C C . LEU B 1 42 ? 7.219 9.18 -2.932 1 96 42 LEU B C 1
ATOM 1494 O O . LEU B 1 42 ? 6.254 8.469 -3.207 1 96 42 LEU B O 1
ATOM 1498 N N . ASP B 1 43 ? 8.344 8.945 -3.494 1 92.31 43 ASP B N 1
ATOM 1499 C CA . ASP B 1 43 ? 8.57 8.039 -4.621 1 92.31 43 ASP B CA 1
ATOM 1500 C C . ASP B 1 43 ? 8.766 6.605 -4.141 1 92.31 43 ASP B C 1
ATOM 1502 O O . ASP B 1 43 ? 8.461 5.656 -4.871 1 92.31 43 ASP B O 1
ATOM 1506 N N . GLU B 1 44 ? 9.398 6.336 -3.092 1 87.31 44 GLU B N 1
ATOM 1507 C CA . GLU B 1 44 ? 9.617 4.996 -2.553 1 87.31 44 GLU B CA 1
ATOM 1508 C C . GLU B 1 44 ? 8.664 4.707 -1.397 1 87.31 44 GLU B C 1
ATOM 1510 O O . GLU B 1 44 ? 8.742 5.344 -0.344 1 87.31 44 GLU B O 1
ATOM 1515 N N . ILE B 1 45 ? 7.738 3.777 -1.771 1 88.06 45 ILE B N 1
ATOM 1516 C CA . ILE B 1 45 ? 6.773 3.459 -0.726 1 88.06 45 ILE B CA 1
ATOM 1517 C C . ILE B 1 45 ? 6.773 1.954 -0.463 1 88.06 45 ILE B C 1
ATOM 1519 O O . ILE B 1 45 ? 7.254 1.174 -1.289 1 88.06 45 ILE B O 1
ATOM 1523 N N . ASP B 1 46 ? 6.324 1.67 0.699 1 88.81 46 ASP B N 1
ATOM 1524 C CA . ASP B 1 46 ? 6.23 0.271 1.106 1 88.81 46 ASP B CA 1
ATOM 1525 C C . ASP B 1 46 ? 4.82 -0.272 0.881 1 88.81 46 ASP B C 1
ATOM 1527 O O . ASP B 1 46 ? 3.912 0.001 1.668 1 88.81 46 ASP B O 1
ATOM 1531 N N . ILE B 1 47 ? 4.598 -1.133 -0.166 1 89.19 47 ILE B N 1
ATOM 1532 C CA . ILE B 1 47 ? 3.311 -1.739 -0.488 1 89.19 47 ILE B CA 1
ATOM 1533 C C . ILE B 1 47 ? 3.381 -3.248 -0.262 1 89.19 47 ILE B C 1
ATOM 1535 O O . ILE B 1 47 ? 2.77 -4.02 -1.004 1 89.19 47 ILE B O 1
ATOM 1539 N N . VAL B 1 48 ? 4.059 -3.67 0.669 1 88.75 48 VAL B N 1
ATOM 1540 C CA . VAL B 1 48 ? 4.348 -5.086 0.875 1 88.75 48 VAL B CA 1
ATOM 1541 C C . VAL B 1 48 ? 3.061 -5.832 1.219 1 88.75 48 VAL B C 1
ATOM 1543 O O . VAL B 1 48 ? 2.889 -6.992 0.837 1 88.75 48 VAL B O 1
ATOM 1546 N N . ILE B 1 49 ? 2.141 -5.203 1.898 1 88.75 49 ILE B N 1
ATOM 1547 C CA . ILE B 1 49 ? 0.917 -5.879 2.314 1 88.75 49 ILE B CA 1
ATOM 1548 C C . ILE B 1 49 ? 0.101 -6.273 1.086 1 88.75 49 ILE B C 1
ATOM 1550 O O . ILE B 1 49 ? -0.223 -7.449 0.897 1 88.75 49 ILE B O 1
ATOM 1554 N N . PRO B 1 50 ? -0.183 -5.344 0.153 1 92.12 50 PRO B N 1
ATOM 1555 C CA . PRO B 1 50 ? -0.88 -5.75 -1.07 1 92.12 50 PRO B CA 1
ATOM 1556 C C . PRO B 1 50 ? -0.12 -6.812 -1.858 1 92.12 50 PRO B C 1
ATOM 1558 O O . PRO B 1 50 ? -0.734 -7.707 -2.445 1 92.12 50 PRO B O 1
ATOM 1561 N N . GLU B 1 51 ? 1.168 -6.746 -1.952 1 92.44 51 GLU B N 1
ATOM 1562 C CA . GLU B 1 51 ? 1.974 -7.742 -2.65 1 92.44 51 GLU B CA 1
ATOM 1563 C C . GLU B 1 51 ? 1.818 -9.125 -2.016 1 92.44 51 GLU B C 1
ATOM 1565 O O . GLU B 1 51 ? 1.719 -10.125 -2.723 1 92.44 51 GLU B O 1
ATOM 1570 N N . LEU B 1 52 ? 1.847 -9.125 -0.727 1 92.94 52 LEU B N 1
ATOM 1571 C CA . LEU B 1 52 ? 1.657 -10.375 -0.007 1 92.94 52 LEU B CA 1
ATOM 1572 C C . LEU B 1 52 ? 0.252 -10.922 -0.23 1 92.94 52 LEU B C 1
ATOM 1574 O O . LEU B 1 52 ? 0.063 -12.141 -0.33 1 92.94 52 LEU B O 1
ATOM 1578 N N . GLU B 1 53 ? -0.707 -10.07 -0.275 1 94.12 53 GLU B N 1
ATOM 1579 C CA . GLU B 1 53 ? -2.076 -10.484 -0.571 1 94.12 53 GLU B CA 1
ATOM 1580 C C . GLU B 1 53 ? -2.178 -11.109 -1.959 1 94.12 53 GLU B C 1
ATOM 1582 O O . GLU B 1 53 ? -2.873 -12.109 -2.145 1 94.12 53 GLU B O 1
ATOM 1587 N N . ASP B 1 54 ? -1.523 -10.5 -2.893 1 96.69 54 ASP B N 1
ATOM 1588 C CA . ASP B 1 54 ? -1.47 -11.086 -4.23 1 96.69 54 ASP B CA 1
ATOM 1589 C C . ASP B 1 54 ? -0.884 -12.5 -4.184 1 96.69 54 ASP B C 1
ATOM 1591 O O . ASP B 1 54 ? -1.439 -13.422 -4.777 1 96.69 54 ASP B O 1
ATOM 1595 N N . LEU B 1 55 ? 0.262 -12.633 -3.535 1 97.5 55 LEU B N 1
ATOM 1596 C CA . LEU B 1 55 ? 0.91 -13.938 -3.447 1 97.5 55 LEU B CA 1
ATOM 1597 C C . LEU B 1 55 ? 0.007 -14.945 -2.742 1 97.5 55 LEU B C 1
ATOM 1599 O O . LEU B 1 55 ? -0.081 -16.094 -3.16 1 97.5 55 LEU B O 1
ATOM 1603 N N . LEU B 1 56 ? -0.642 -14.562 -1.688 1 97.06 56 LEU B N 1
ATOM 1604 C CA . LEU B 1 56 ? -1.56 -15.445 -0.976 1 97.06 56 LEU B CA 1
ATOM 1605 C C . LEU B 1 56 ? -2.674 -15.93 -1.898 1 97.06 56 LEU B C 1
ATOM 1607 O O . LEU B 1 56 ? -2.998 -17.109 -1.917 1 97.06 56 LEU B O 1
ATOM 1611 N N . TYR B 1 57 ? -3.303 -15.031 -2.607 1 98 57 TYR B N 1
ATOM 1612 C CA . TYR B 1 57 ? -4.371 -15.406 -3.529 1 98 57 TYR B CA 1
ATOM 1613 C C . TYR B 1 57 ? -3.875 -16.406 -4.559 1 98 57 TYR B C 1
ATOM 1615 O O . TYR B 1 57 ? -4.504 -17.453 -4.77 1 98 57 TYR B O 1
ATOM 1623 N N . ALA B 1 58 ? -2.742 -16.094 -5.188 1 98.5 58 ALA B N 1
ATOM 1624 C CA . ALA B 1 58 ? -2.18 -16.984 -6.203 1 98.5 58 ALA B CA 1
ATOM 1625 C C . ALA B 1 58 ? -1.855 -18.359 -5.617 1 98.5 58 ALA B C 1
ATOM 1627 O O . ALA B 1 58 ? -2.172 -19.391 -6.219 1 98.5 58 ALA B O 1
ATOM 1628 N N . ALA B 1 59 ? -1.16 -18.391 -4.461 1 98.12 59 ALA B N 1
ATOM 1629 C CA . ALA B 1 59 ? -0.795 -19.641 -3.797 1 98.12 59 ALA B CA 1
ATOM 1630 C C . ALA B 1 59 ? -2.035 -20.453 -3.455 1 98.12 59 ALA B C 1
ATOM 1632 O O . ALA B 1 59 ? -2.033 -21.688 -3.596 1 98.12 59 ALA B O 1
ATOM 1633 N N . THR B 1 60 ? -3.086 -19.797 -3.002 1 98.19 60 THR B N 1
ATOM 1634 C CA . THR B 1 60 ? -4.344 -20.469 -2.695 1 98.19 60 THR B CA 1
ATOM 1635 C C . THR B 1 60 ? -4.941 -21.109 -3.947 1 98.19 60 THR B C 1
ATOM 1637 O O . THR B 1 60 ? -5.379 -22.25 -3.916 1 98.19 60 THR B O 1
ATOM 1640 N N . CYS B 1 61 ? -5.059 -20.328 -5.047 1 98.12 61 CYS B N 1
ATOM 1641 C CA . CYS B 1 61 ? -5.551 -20.859 -6.316 1 98.12 61 CYS B CA 1
ATOM 1642 C C . CYS B 1 61 ? -4.754 -22.078 -6.742 1 98.12 61 CYS B C 1
ATOM 1644 O O . CYS B 1 61 ? -5.336 -23.078 -7.18 1 98.12 61 CYS B O 1
ATOM 1646 N N . CYS B 1 62 ? -3.387 -21.969 -6.633 1 97.69 62 CYS B N 1
ATOM 1647 C CA . CYS B 1 62 ? -2.543 -23.109 -6.992 1 97.69 62 CYS B CA 1
ATOM 1648 C C . CYS B 1 62 ? -2.883 -24.328 -6.148 1 97.69 62 CYS B C 1
ATOM 1650 O O . CYS B 1 62 ? -2.992 -25.438 -6.672 1 97.69 62 CYS B O 1
ATOM 1652 N N . ARG B 1 63 ? -3 -24.109 -4.891 1 96.94 63 ARG B N 1
ATOM 1653 C CA . ARG B 1 63 ? -3.352 -25.203 -3.992 1 96.94 63 ARG B CA 1
ATOM 1654 C C . ARG B 1 63 ? -4.684 -25.828 -4.391 1 96.94 63 ARG B C 1
ATOM 1656 O O . ARG B 1 63 ? -4.812 -27.062 -4.414 1 96.94 63 ARG B O 1
ATOM 1663 N N . GLU B 1 64 ? -5.688 -25.031 -4.691 1 97.12 64 GLU B N 1
ATOM 1664 C CA . GLU B 1 64 ? -7.008 -25.516 -5.082 1 97.12 64 GLU B CA 1
ATOM 1665 C C . GLU B 1 64 ? -6.945 -26.312 -6.375 1 97.12 64 GLU B C 1
ATOM 1667 O O . GLU B 1 64 ? -7.742 -27.234 -6.582 1 97.12 64 GLU B O 1
ATOM 1672 N N . LYS B 1 65 ? -6.012 -26.078 -7.227 1 97 65 LYS B N 1
ATOM 1673 C CA . LYS B 1 65 ? -5.812 -26.781 -8.492 1 97 65 LYS B CA 1
ATOM 1674 C C . LYS B 1 65 ? -4.875 -27.969 -8.32 1 97 65 LYS B C 1
ATOM 1676 O O . LYS B 1 65 ? -4.562 -28.672 -9.281 1 97 65 LYS B O 1
ATOM 1681 N N . ASN B 1 66 ? -4.336 -28.125 -7.09 1 96.25 66 ASN B N 1
ATOM 1682 C CA . ASN B 1 66 ? -3.381 -29.172 -6.738 1 96.25 66 ASN B CA 1
ATOM 1683 C C . ASN B 1 66 ? -2.045 -28.969 -7.449 1 96.25 66 ASN B C 1
ATOM 1685 O O . ASN B 1 66 ? -1.418 -29.938 -7.883 1 96.25 66 ASN B O 1
ATOM 1689 N N . TRP B 1 67 ? -1.749 -27.75 -7.828 1 97 67 TRP B N 1
ATOM 1690 C CA . TRP B 1 67 ? -0.401 -27.391 -8.266 1 97 67 TRP B CA 1
ATOM 1691 C C . TRP B 1 67 ? 0.53 -27.219 -7.066 1 97 67 TRP B C 1
ATOM 1693 O O . TRP B 1 67 ? 0.494 -26.203 -6.383 1 97 67 TRP B O 1
ATOM 1703 N N . VAL B 1 68 ? 1.406 -28.156 -6.84 1 96.75 68 VAL B N 1
ATOM 1704 C CA . VAL B 1 68 ? 2.273 -28.172 -5.664 1 96.75 68 VAL B CA 1
ATOM 1705 C C . VAL B 1 68 ? 3.477 -27.266 -5.898 1 96.75 68 VAL B C 1
ATOM 1707 O O . VAL B 1 68 ? 4.453 -27.672 -6.535 1 96.75 68 VAL B O 1
ATOM 1710 N N . ILE B 1 69 ? 3.467 -26.078 -5.332 1 97.62 69 ILE B N 1
ATOM 1711 C CA . ILE B 1 69 ? 4.48 -25.062 -5.586 1 97.62 69 ILE B CA 1
ATOM 1712 C C . ILE B 1 69 ? 5.629 -25.219 -4.59 1 97.62 69 ILE B C 1
ATOM 1714 O O . ILE B 1 69 ? 5.41 -25.203 -3.377 1 97.62 69 ILE B O 1
ATOM 1718 N N . ASN B 1 70 ? 6.824 -25.281 -5.09 1 95.69 70 ASN B N 1
ATOM 1719 C CA . ASN B 1 70 ? 7.992 -25.359 -4.219 1 95.69 70 ASN B CA 1
ATOM 1720 C C . ASN B 1 70 ? 8.953 -24.203 -4.449 1 95.69 70 ASN B C 1
ATOM 1722 O O . ASN B 1 70 ? 9.945 -24.062 -3.736 1 95.69 70 ASN B O 1
ATOM 1726 N N . GLU B 1 71 ? 8.695 -23.406 -5.488 1 96.5 71 GLU B N 1
ATOM 1727 C CA . GLU B 1 71 ? 9.523 -22.25 -5.773 1 96.5 71 GLU B CA 1
ATOM 1728 C C . GLU B 1 71 ? 8.68 -21.062 -6.238 1 96.5 71 GLU B C 1
ATOM 1730 O O . GLU B 1 71 ? 7.789 -21.219 -7.082 1 96.5 71 GLU B O 1
ATOM 1735 N N . VAL B 1 72 ? 8.914 -19.969 -5.66 1 97.25 72 VAL B N 1
ATOM 1736 C CA . VAL B 1 72 ? 8.273 -18.719 -6.07 1 97.25 72 VAL B CA 1
ATOM 1737 C C . VAL B 1 72 ? 9.328 -17.75 -6.602 1 97.25 72 VAL B C 1
ATOM 1739 O O . VAL B 1 72 ? 10.352 -17.516 -5.949 1 97.25 72 VAL B O 1
ATOM 1742 N N . GLU B 1 73 ? 9.109 -17.266 -7.762 1 96.88 73 GLU B N 1
ATOM 1743 C CA . GLU B 1 73 ? 9.945 -16.234 -8.359 1 96.88 73 GLU B CA 1
ATOM 1744 C C . GLU B 1 73 ? 9.18 -14.93 -8.516 1 96.88 73 GLU B C 1
ATOM 1746 O O . GLU B 1 73 ? 8.016 -14.922 -8.93 1 96.88 73 GLU B O 1
ATOM 1751 N N . THR B 1 74 ? 9.781 -13.828 -8.172 1 96.56 74 THR B N 1
ATOM 1752 C CA . THR B 1 74 ? 9.188 -12.5 -8.273 1 96.56 74 THR B CA 1
ATOM 1753 C C . THR B 1 74 ? 10.266 -11.445 -8.516 1 96.56 74 THR B C 1
ATOM 1755 O O . THR B 1 74 ? 11.438 -11.656 -8.188 1 96.56 74 THR B O 1
ATOM 1758 N N . SER B 1 75 ? 9.867 -10.359 -9.047 1 94 75 SER B N 1
ATOM 1759 C CA . SER B 1 75 ? 10.797 -9.25 -9.211 1 94 75 SER B CA 1
ATOM 1760 C C . SER B 1 75 ? 10.711 -8.281 -8.039 1 94 75 SER B C 1
ATOM 1762 O O . SER B 1 75 ? 11.375 -7.242 -8.031 1 94 75 SER B O 1
ATOM 1764 N N . SER B 1 76 ? 9.914 -8.508 -7.121 1 92.5 76 SER B N 1
ATOM 1765 C CA . SER B 1 76 ? 9.742 -7.629 -5.965 1 92.5 76 SER B CA 1
ATOM 1766 C C . SER B 1 76 ? 10.734 -7.969 -4.859 1 92.5 76 SER B C 1
ATOM 1768 O O . SER B 1 76 ? 10.562 -8.953 -4.145 1 92.5 76 SER B O 1
ATOM 1770 N N . GLN B 1 77 ? 11.734 -7.113 -4.676 1 91.75 77 GLN B N 1
ATOM 1771 C CA . GLN B 1 77 ? 12.695 -7.273 -3.584 1 91.75 77 GLN B CA 1
ATOM 1772 C C . GLN B 1 77 ? 11.992 -7.215 -2.229 1 91.75 77 GLN B C 1
ATOM 1774 O O . GLN B 1 77 ? 12.367 -7.934 -1.298 1 91.75 77 GLN B O 1
ATOM 1779 N N . ARG B 1 78 ? 10.961 -6.43 -2.133 1 88.38 78 ARG B N 1
ATOM 1780 C CA . ARG B 1 78 ? 10.211 -6.305 -0.884 1 88.38 78 ARG B CA 1
ATOM 1781 C C . ARG B 1 78 ? 9.555 -7.629 -0.51 1 88.38 78 ARG B C 1
ATOM 1783 O O . ARG B 1 78 ? 9.609 -8.047 0.647 1 88.38 78 ARG B O 1
ATOM 1790 N N . LEU B 1 79 ? 8.906 -8.242 -1.432 1 91.81 79 LEU B N 1
ATOM 1791 C CA . LEU B 1 79 ? 8.242 -9.516 -1.188 1 91.81 79 LEU B CA 1
ATOM 1792 C C . LEU B 1 79 ? 9.25 -10.586 -0.797 1 91.81 79 LEU B C 1
ATOM 1794 O O . LEU B 1 79 ? 9 -11.375 0.121 1 91.81 79 LEU B O 1
ATOM 1798 N N . ILE B 1 80 ? 10.383 -10.586 -1.472 1 93.06 80 ILE B N 1
ATOM 1799 C CA . ILE B 1 80 ? 11.445 -11.531 -1.133 1 93.06 80 ILE B CA 1
ATOM 1800 C C . ILE B 1 80 ? 11.891 -11.312 0.311 1 93.06 80 ILE B C 1
ATOM 1802 O O . ILE B 1 80 ? 11.992 -12.266 1.088 1 93.06 80 ILE B O 1
ATOM 1806 N N . ASN B 1 81 ? 12.109 -10.109 0.639 1 89 81 ASN B N 1
ATOM 1807 C CA . ASN B 1 81 ? 12.594 -9.781 1.976 1 89 81 ASN B CA 1
ATOM 1808 C C . ASN B 1 81 ? 11.609 -10.234 3.053 1 89 81 ASN B C 1
ATOM 1810 O O . ASN B 1 81 ? 12.016 -10.789 4.078 1 89 81 ASN B O 1
ATOM 1814 N N . ILE B 1 82 ? 10.359 -10.031 2.814 1 87.25 82 ILE B N 1
ATOM 1815 C CA . ILE B 1 82 ? 9.383 -10.359 3.85 1 87.25 82 ILE B CA 1
ATOM 1816 C C . ILE B 1 82 ? 9.234 -11.875 3.953 1 87.25 82 ILE B C 1
ATOM 1818 O O . ILE B 1 82 ? 9.062 -12.414 5.051 1 87.25 82 ILE B O 1
ATOM 1822 N N . MET B 1 83 ? 9.281 -12.562 2.898 1 90.5 83 MET B N 1
ATOM 1823 C CA . MET B 1 83 ? 9.133 -14.016 2.908 1 90.5 83 MET B CA 1
ATOM 1824 C C . MET B 1 83 ? 10.336 -14.688 3.549 1 90.5 83 MET B C 1
ATOM 1826 O O . MET B 1 83 ? 10.211 -15.734 4.184 1 90.5 83 MET B O 1
ATOM 1830 N N . LEU B 1 84 ? 11.445 -14.125 3.42 1 87.81 84 LEU B N 1
ATOM 1831 C CA . LEU B 1 84 ? 12.664 -14.711 3.979 1 87.81 84 LEU B CA 1
ATOM 1832 C C . LEU B 1 84 ? 12.953 -14.133 5.359 1 87.81 84 LEU B C 1
ATOM 1834 O O . LEU B 1 84 ? 14.016 -14.398 5.938 1 87.81 84 LEU B O 1
ATOM 1838 N N . ALA B 1 85 ? 11.938 -13.477 5.984 1 73 85 ALA B N 1
ATOM 1839 C CA . ALA B 1 85 ? 11.992 -12.906 7.328 1 73 85 ALA B CA 1
ATOM 1840 C C . ALA B 1 85 ? 13.195 -11.977 7.477 1 73 85 ALA B C 1
ATOM 1842 O O . ALA B 1 85 ? 13.789 -11.883 8.555 1 73 85 ALA B O 1
ATOM 1843 N N . LYS B 1 86 ? 13.82 -11.727 6.562 1 58.66 86 LYS B N 1
ATOM 1844 C CA . LYS B 1 86 ? 14.969 -10.828 6.68 1 58.66 86 LYS B CA 1
ATOM 1845 C C . LYS B 1 86 ? 14.531 -9.438 7.148 1 58.66 86 LYS B C 1
ATOM 1847 O O . LYS B 1 86 ? 15.359 -8.641 7.602 1 58.66 86 LYS B O 1
ATOM 1852 N N . GLU B 1 87 ? 13.258 -9.102 6.906 1 56.97 87 GLU B N 1
ATOM 1853 C CA . GLU B 1 87 ? 12.891 -7.746 7.301 1 56.97 87 GLU B CA 1
ATOM 1854 C C . GLU B 1 87 ? 11.945 -7.758 8.5 1 56.97 87 GLU B C 1
ATOM 1856 O O . GLU B 1 87 ? 11.125 -8.664 8.648 1 56.97 87 GLU B O 1
ATOM 1861 N N . ALA B 1 88 ? 12.266 -7.023 9.586 1 53.75 88 ALA B N 1
ATOM 1862 C CA . ALA B 1 88 ? 11.656 -6.684 10.867 1 53.75 88 ALA B CA 1
ATOM 1863 C C . ALA B 1 88 ? 10.25 -6.113 10.664 1 53.75 88 ALA B C 1
ATOM 1865 O O . ALA B 1 88 ? 9.773 -5.324 11.484 1 53.75 88 ALA B O 1
ATOM 1866 N N . HIS B 1 89 ? 9.344 -6.629 9.766 1 58.97 89 HIS B N 1
ATOM 1867 C CA . HIS B 1 89 ? 8.328 -5.836 9.086 1 58.97 89 HIS B CA 1
ATOM 1868 C C . HIS B 1 89 ? 7.176 -5.488 10.023 1 58.97 89 HIS B C 1
ATOM 1870 O O . HIS B 1 89 ? 6.746 -4.332 10.086 1 58.97 89 HIS B O 1
ATOM 1876 N N . PRO B 1 90 ? 6.805 -6.473 10.82 1 64.88 90 PRO B N 1
ATOM 1877 C CA . PRO B 1 90 ? 5.719 -5.949 11.648 1 64.88 90 PRO B CA 1
ATOM 1878 C C . PRO B 1 90 ? 6.168 -4.789 12.539 1 64.88 90 PRO B C 1
ATOM 1880 O O . PRO B 1 90 ? 5.371 -3.895 12.836 1 64.88 90 PRO B O 1
ATOM 1883 N N . TRP B 1 91 ? 7.398 -4.699 12.719 1 70.25 91 TRP B N 1
ATOM 1884 C CA . TRP B 1 91 ? 7.945 -3.684 13.617 1 70.25 91 TRP B CA 1
ATOM 1885 C C . TRP B 1 91 ? 8.062 -2.34 12.906 1 70.25 91 TRP B C 1
ATOM 1887 O O . TRP B 1 91 ? 8.016 -1.286 13.547 1 70.25 91 TRP B O 1
ATOM 1897 N N . ALA B 1 92 ? 8.156 -2.416 11.602 1 72 92 ALA B N 1
ATOM 1898 C CA . ALA B 1 92 ? 8.234 -1.173 10.836 1 72 92 ALA B CA 1
ATOM 1899 C C . ALA B 1 92 ? 6.98 -0.327 11.023 1 72 92 ALA B C 1
ATOM 1901 O O . ALA B 1 92 ? 7.062 0.899 11.133 1 72 92 ALA B O 1
ATOM 1902 N N . LEU B 1 93 ? 5.879 -0.923 11.094 1 78.88 93 LEU B N 1
ATOM 1903 C CA . LEU B 1 93 ? 4.617 -0.224 11.312 1 78.88 93 LEU B CA 1
ATOM 1904 C C . LEU B 1 93 ? 4.586 0.419 12.695 1 78.88 93 LEU B C 1
ATOM 1906 O O . LEU B 1 93 ? 4.199 1.581 12.836 1 78.88 93 LEU B O 1
ATOM 1910 N N . VAL B 1 94 ? 5.055 -0.319 13.672 1 81.06 94 VAL B N 1
ATOM 1911 C CA . VAL B 1 94 ? 5.055 0.161 15.055 1 81.06 94 VAL B CA 1
ATOM 1912 C C . VAL B 1 94 ? 5.992 1.36 15.18 1 81.06 94 VAL B C 1
ATOM 1914 O O . VAL B 1 94 ? 5.66 2.35 15.836 1 81.06 94 VAL B O 1
ATOM 1917 N N . TYR B 1 95 ? 7.117 1.241 14.57 1 85.62 95 TYR B N 1
ATOM 1918 C CA . TYR B 1 95 ? 8.086 2.328 14.609 1 85.62 95 TYR B CA 1
ATOM 1919 C C . TYR B 1 95 ? 7.527 3.588 13.961 1 85.62 95 TYR B C 1
ATOM 1921 O O . TYR B 1 95 ? 7.66 4.688 14.508 1 85.62 95 TYR B O 1
ATOM 1929 N N . LYS B 1 96 ? 6.922 3.43 12.836 1 88.56 96 LYS B N 1
ATOM 1930 C CA . LYS B 1 96 ? 6.328 4.57 12.148 1 88.56 96 LYS B CA 1
ATOM 1931 C C . LYS B 1 96 ? 5.211 5.195 12.977 1 88.56 96 LYS B C 1
ATOM 1933 O O . LYS B 1 96 ? 5.07 6.418 13.023 1 88.56 96 LYS B O 1
ATOM 1938 N N . LEU B 1 97 ? 4.406 4.395 13.68 1 90 97 LEU B N 1
ATOM 1939 C CA . LEU B 1 97 ? 3.348 4.879 14.555 1 90 97 LEU B CA 1
ATOM 1940 C C . LEU B 1 97 ? 3.92 5.73 15.68 1 90 97 LEU B C 1
ATOM 1942 O O . LEU B 1 97 ? 3.4 6.809 15.977 1 90 97 LEU B O 1
ATOM 1946 N N . ARG B 1 98 ? 4.918 5.262 16.266 1 90.44 98 ARG B N 1
ATOM 1947 C CA . ARG B 1 98 ? 5.562 5.988 17.359 1 90.44 98 ARG B CA 1
ATOM 1948 C C . ARG B 1 98 ? 6.129 7.316 16.875 1 90.44 98 ARG B C 1
ATOM 1950 O O . ARG B 1 98 ? 6.027 8.328 17.562 1 90.44 98 ARG B O 1
ATOM 1957 N N . LYS B 1 99 ? 6.727 7.266 15.719 1 94.25 99 LYS B N 1
ATOM 1958 C CA . LYS B 1 99 ? 7.309 8.484 15.164 1 94.25 99 LYS B CA 1
ATOM 1959 C C . LYS B 1 99 ? 6.23 9.531 14.891 1 94.25 99 LYS B C 1
ATOM 1961 O O . LYS B 1 99 ? 6.434 10.719 15.148 1 94.25 99 LYS B O 1
ATOM 1966 N N . VAL B 1 100 ? 5.113 9.062 14.352 1 95.81 100 VAL B N 1
ATOM 1967 C CA . VAL B 1 100 ? 4.008 9.992 14.125 1 95.81 100 VAL B CA 1
ATOM 1968 C C . VAL B 1 100 ? 3.578 10.617 15.453 1 95.81 100 VAL B C 1
ATOM 1970 O O . VAL B 1 100 ? 3.438 11.836 15.547 1 95.81 100 VAL B O 1
ATOM 1973 N N . ARG B 1 101 ? 3.385 9.828 16.453 1 94.44 101 ARG B N 1
ATOM 1974 C CA . ARG B 1 101 ? 2.92 10.305 17.75 1 94.44 101 ARG B CA 1
ATOM 1975 C C . ARG B 1 101 ? 3.924 11.281 18.375 1 94.44 101 ARG B C 1
ATOM 1977 O O . ARG B 1 101 ? 3.535 12.242 19.031 1 94.44 101 ARG B O 1
ATOM 1984 N N . ALA B 1 102 ? 5.156 11.039 18.156 1 95.75 102 ALA B N 1
ATOM 1985 C CA . ALA B 1 102 ? 6.207 11.906 18.688 1 95.75 102 ALA B CA 1
ATOM 1986 C C . ALA B 1 102 ? 6.16 13.289 18.047 1 95.75 102 ALA B C 1
ATOM 1988 O O . ALA B 1 102 ? 6.691 14.25 18.594 1 95.75 102 ALA B O 1
ATOM 1989 N N . CYS B 1 103 ? 5.59 13.391 16.859 1 96.75 103 CYS B N 1
ATOM 1990 C CA . CYS B 1 103 ? 5.512 14.656 16.141 1 96.75 103 CYS B CA 1
ATOM 1991 C C . CYS B 1 103 ? 4.27 15.438 16.547 1 96.75 103 CYS B C 1
ATOM 1993 O O . CYS B 1 103 ? 4.145 16.625 16.219 1 96.75 103 CYS B O 1
ATOM 1995 N N . LEU B 1 104 ? 3.346 14.758 17.219 1 95.56 104 LEU B N 1
ATOM 1996 C CA . LEU B 1 104 ? 2.086 15.359 17.641 1 95.56 104 LEU B CA 1
ATOM 1997 C C . LEU B 1 104 ? 2.072 15.594 19.141 1 95.56 104 LEU B C 1
ATOM 1999 O O . LEU B 1 104 ? 3.023 15.242 19.844 1 95.56 104 LEU B O 1
ATOM 2003 N N . THR B 1 105 ? 1.009 16.266 19.656 1 90.94 105 THR B N 1
ATOM 2004 C CA . THR B 1 105 ? 0.891 16.406 21.094 1 90.94 105 THR B CA 1
ATOM 2005 C C . THR B 1 105 ? 0.481 15.078 21.734 1 90.94 105 THR B C 1
ATOM 2007 O O . THR B 1 105 ? -0.157 14.242 21.078 1 90.94 105 THR B O 1
ATOM 2010 N N . PRO B 1 106 ? 0.77 14.828 22.984 1 87.38 106 PRO B N 1
ATOM 2011 C CA . PRO B 1 106 ? 0.421 13.57 23.656 1 87.38 106 PRO B CA 1
ATOM 2012 C C . PRO B 1 106 ? -1.086 13.336 23.719 1 87.38 106 PRO B C 1
ATOM 2014 O O . PRO B 1 106 ? -1.532 12.195 23.844 1 87.38 106 PRO B O 1
ATOM 2017 N N . ILE B 1 107 ? -1.872 14.398 23.594 1 85 107 ILE B N 1
ATOM 2018 C CA . ILE B 1 107 ? -3.318 14.273 23.734 1 85 107 ILE B CA 1
ATOM 2019 C C . ILE B 1 107 ? -3.99 14.422 22.375 1 85 107 ILE B C 1
ATOM 2021 O O . ILE B 1 107 ? -5.176 14.758 22.297 1 85 107 ILE B O 1
ATOM 2025 N N . SER B 1 108 ? -3.281 14.172 21.375 1 92 108 SER B N 1
ATOM 2026 C CA . SER B 1 108 ? -3.826 14.359 20.031 1 92 108 SER B CA 1
ATOM 2027 C C . SER B 1 108 ? -4.98 13.398 19.766 1 92 108 SER B C 1
ATOM 2029 O O . SER B 1 108 ? -4.934 12.234 20.172 1 92 108 SER B O 1
ATOM 2031 N N . VAL B 1 109 ? -5.988 13.945 19.062 1 94.44 109 VAL B N 1
ATOM 2032 C CA . VAL B 1 109 ? -7.164 13.156 18.719 1 94.44 109 VAL B CA 1
ATOM 2033 C C . VAL B 1 109 ? -7.191 12.906 17.203 1 94.44 109 VAL B C 1
ATOM 2035 O O . VAL B 1 109 ? -6.668 13.703 16.422 1 94.44 109 VAL B O 1
ATOM 2038 N N . PHE B 1 110 ? -7.75 11.805 16.797 1 95.88 110 PHE B N 1
ATOM 2039 C CA . PHE B 1 110 ? -7.918 11.406 15.406 1 95.88 110 PHE B CA 1
ATOM 2040 C C . PHE B 1 110 ? -9.391 11.258 15.055 1 95.88 110 PHE B C 1
ATOM 2042 O O . PHE B 1 110 ? -10.125 10.531 15.734 1 95.88 110 PHE B O 1
ATOM 2049 N N . GLN B 1 111 ? -9.797 11.891 13.992 1 95.5 111 GLN B N 1
ATOM 2050 C CA . GLN B 1 111 ? -11.203 11.898 13.617 1 95.5 111 GLN B CA 1
ATOM 2051 C C . GLN B 1 111 ? -11.383 11.523 12.148 1 95.5 111 GLN B C 1
ATOM 2053 O O . GLN B 1 111 ? -10.641 12 11.289 1 95.5 111 GLN B O 1
ATOM 2058 N N . LEU B 1 112 ? -12.32 10.68 11.922 1 96.44 112 LEU B N 1
ATOM 2059 C CA . LEU B 1 112 ? -12.727 10.352 10.562 1 96.44 112 LEU B CA 1
ATOM 2060 C C . LEU B 1 112 ? -13.68 11.406 10 1 96.44 112 LEU B C 1
ATOM 2062 O O . LEU B 1 112 ? -14.656 11.766 10.656 1 96.44 112 LEU B O 1
ATOM 2066 N N . VAL B 1 113 ? -13.398 11.836 8.867 1 95 113 VAL B N 1
ATOM 2067 C CA . VAL B 1 113 ? -14.289 12.781 8.203 1 95 113 VAL B CA 1
ATOM 2068 C C . VAL B 1 113 ? -14.633 12.273 6.805 1 95 113 VAL B C 1
ATOM 2070 O O . VAL B 1 113 ? -13.867 11.508 6.211 1 95 113 VAL B O 1
ATOM 2073 N N . PRO B 1 114 ? -15.812 12.688 6.277 1 93.25 114 PRO B N 1
ATOM 2074 C CA . PRO B 1 114 ? -16.141 12.297 4.906 1 93.25 114 PRO B CA 1
ATOM 2075 C C . PRO B 1 114 ? -15.18 12.898 3.879 1 93.25 114 PRO B C 1
ATOM 2077 O O . PRO B 1 114 ? -14.625 13.977 4.102 1 93.25 114 PRO B O 1
ATOM 2080 N N . SER B 1 115 ? -14.992 12.195 2.77 1 87.69 115 SER B N 1
ATOM 2081 C CA . SER B 1 115 ? -14.055 12.609 1.729 1 87.69 115 SER B CA 1
ATOM 2082 C C . SER B 1 115 ? -14.352 14.031 1.26 1 87.69 115 SER B C 1
ATOM 2084 O O . SER B 1 115 ? -13.43 14.781 0.928 1 87.69 115 SER B O 1
ATOM 2086 N N . ARG B 1 116 ? -15.617 14.414 1.213 1 82.75 116 ARG B N 1
ATOM 2087 C CA . ARG B 1 116 ? -16.016 15.734 0.732 1 82.75 116 ARG B CA 1
ATOM 2088 C C . ARG B 1 116 ? -15.477 16.828 1.641 1 82.75 116 ARG B C 1
ATOM 2090 O O . ARG B 1 116 ? -15.305 17.969 1.206 1 82.75 116 ARG B O 1
ATOM 2097 N N . ALA B 1 117 ? -15.211 16.547 2.869 1 81.31 117 ALA B N 1
ATOM 2098 C CA . ALA B 1 117 ? -14.719 17.5 3.854 1 81.31 117 ALA B CA 1
ATOM 2099 C C . ALA B 1 117 ? -13.219 17.75 3.672 1 81.31 117 ALA B C 1
ATOM 2101 O O . ALA B 1 117 ? -12.656 18.641 4.301 1 81.31 117 ALA B O 1
ATOM 2102 N N . ASN B 1 118 ? -12.625 17.047 2.729 1 85.19 118 ASN B N 1
ATOM 2103 C CA . ASN B 1 118 ? -11.18 17.141 2.533 1 85.19 118 ASN B CA 1
ATOM 2104 C C . ASN B 1 118 ? -10.836 17.734 1.177 1 85.19 118 ASN B C 1
ATOM 2106 O O . ASN B 1 118 ? -9.789 17.438 0.603 1 85.19 118 ASN B O 1
ATOM 2110 N N . GLY B 1 119 ? -11.703 18.531 0.682 1 86.69 119 GLY B N 1
ATOM 2111 C CA . GLY B 1 119 ? -11.562 19.047 -0.673 1 86.69 119 GLY B CA 1
ATOM 2112 C C . GLY B 1 119 ? -10.211 19.688 -0.923 1 86.69 119 GLY B C 1
ATOM 2113 O O . GLY B 1 119 ? -9.57 19.422 -1.937 1 86.69 119 GLY B O 1
ATOM 2114 N N . VAL B 1 120 ? -9.789 20.562 -0.013 1 87.94 120 VAL B N 1
ATOM 2115 C CA . VAL B 1 120 ? -8.516 21.266 -0.175 1 87.94 120 VAL B CA 1
ATOM 2116 C C . VAL B 1 120 ? -7.367 20.266 -0.141 1 87.94 120 VAL B C 1
ATOM 2118 O O . VAL B 1 120 ? -6.496 20.281 -1.013 1 87.94 120 VAL B O 1
ATOM 2121 N N . ALA B 1 121 ? -7.355 19.422 0.839 1 93.69 121 ALA B N 1
ATOM 2122 C CA . ALA B 1 121 ? -6.316 18.406 0.97 1 93.69 121 ALA B CA 1
ATOM 2123 C C . ALA B 1 121 ? -6.25 17.531 -0.273 1 93.69 121 ALA B C 1
ATOM 2125 O O . ALA B 1 121 ? -5.164 17.188 -0.743 1 93.69 121 ALA B O 1
ATOM 2126 N N . LYS B 1 122 ? -7.398 17.25 -0.833 1 92.56 122 LYS B N 1
ATOM 2127 C CA . LYS B 1 122 ? -7.469 16.438 -2.041 1 92.56 122 LYS B CA 1
ATOM 2128 C C . LYS B 1 122 ? -6.852 17.156 -3.234 1 92.56 122 LYS B C 1
ATOM 2130 O O . LYS B 1 122 ? -6.137 16.547 -4.035 1 92.56 122 LYS B O 1
ATOM 2135 N N . ALA B 1 123 ? -7.203 18.359 -3.354 1 91.5 123 ALA B N 1
ATOM 2136 C CA . ALA B 1 123 ? -6.641 19.156 -4.438 1 91.5 123 ALA B CA 1
ATOM 2137 C C . ALA B 1 123 ? -5.117 19.219 -4.332 1 91.5 123 ALA B C 1
ATOM 2139 O O . ALA B 1 123 ? -4.414 19.125 -5.34 1 91.5 123 ALA B O 1
ATOM 2140 N N . LEU B 1 124 ? -4.656 19.406 -3.178 1 93.81 124 LEU B N 1
ATOM 2141 C CA . LEU B 1 124 ? -3.221 19.469 -2.93 1 93.81 124 LEU B CA 1
ATOM 2142 C C . LEU B 1 124 ? -2.547 18.141 -3.264 1 93.81 124 LEU B C 1
ATOM 2144 O O . LEU B 1 124 ? -1.486 18.125 -3.891 1 93.81 124 LEU B O 1
ATOM 2148 N N . ALA B 1 125 ? -3.123 17.031 -2.848 1 94.19 125 ALA B N 1
ATOM 2149 C CA . ALA B 1 125 ? -2.586 15.719 -3.176 1 94.19 125 ALA B CA 1
ATOM 2150 C C . ALA B 1 125 ? -2.543 15.508 -4.688 1 94.19 125 ALA B C 1
ATOM 2152 O O . ALA B 1 125 ? -1.578 14.945 -5.211 1 94.19 125 ALA B O 1
ATOM 2153 N N . SER B 1 126 ? -3.586 15.961 -5.309 1 92.31 126 SER B N 1
ATOM 2154 C CA . SER B 1 126 ? -3.645 15.852 -6.766 1 92.31 126 SER B CA 1
ATOM 2155 C C . SER B 1 126 ? -2.541 16.672 -7.422 1 92.31 126 SER B C 1
ATOM 2157 O O . SER B 1 126 ? -1.92 16.219 -8.391 1 92.31 126 SER B O 1
ATOM 2159 N N . LEU B 1 127 ? -2.346 17.812 -6.906 1 92.81 127 LEU B N 1
ATOM 2160 C CA . LEU B 1 127 ? -1.262 18.656 -7.395 1 92.81 127 LEU B CA 1
ATOM 2161 C C . LEU B 1 127 ? 0.088 17.984 -7.203 1 92.81 127 LEU B C 1
ATOM 2163 O O . LEU B 1 127 ? 0.935 18 -8.094 1 92.81 127 LEU B O 1
ATOM 2167 N N . ALA B 1 128 ? 0.29 17.391 -6.055 1 95.56 128 ALA B N 1
ATOM 2168 C CA . ALA B 1 128 ? 1.54 16.719 -5.73 1 95.56 128 ALA B CA 1
ATOM 21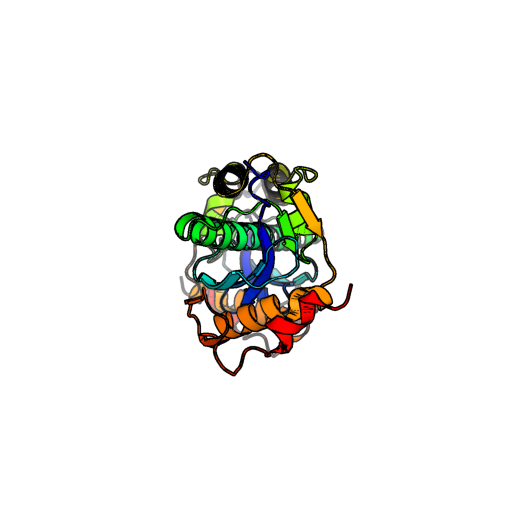69 C C . ALA B 1 128 ? 1.81 15.57 -6.699 1 95.56 128 ALA B C 1
ATOM 2171 O O . ALA B 1 128 ? 2.939 15.391 -7.16 1 95.56 128 ALA B O 1
ATOM 2172 N N . ILE B 1 129 ? 0.793 14.805 -6.93 1 92.62 129 ILE B N 1
ATOM 2173 C CA . ILE B 1 129 ? 0.953 13.672 -7.828 1 92.62 129 ILE B CA 1
ATOM 2174 C C . ILE B 1 129 ? 1.263 14.164 -9.242 1 92.62 129 ILE B C 1
ATOM 2176 O O . ILE B 1 129 ? 2.094 13.578 -9.938 1 92.62 129 ILE B O 1
ATOM 2180 N N . ALA B 1 130 ? 0.601 15.172 -9.734 1 91.88 130 ALA B N 1
ATOM 2181 C CA . ALA B 1 130 ? 0.746 15.711 -11.086 1 91.88 130 ALA B CA 1
ATOM 2182 C C . ALA B 1 130 ? 2.133 16.312 -11.289 1 91.88 130 ALA B C 1
ATOM 2184 O O . ALA B 1 130 ? 2.705 16.219 -12.375 1 91.88 130 ALA B O 1
ATOM 2185 N N . THR B 1 131 ? 2.652 16.953 -10.305 1 93.5 131 THR B N 1
ATOM 2186 C CA . THR B 1 131 ? 3.887 17.703 -10.461 1 93.5 131 THR B CA 1
ATOM 2187 C C . THR B 1 131 ? 5.078 16.922 -9.914 1 93.5 131 THR B C 1
ATOM 2189 O O . THR B 1 131 ? 6.23 17.266 -10.172 1 93.5 131 THR B O 1
ATOM 2192 N N . ARG B 1 132 ? 4.797 15.953 -9.094 1 94.25 132 ARG B N 1
ATOM 2193 C CA . ARG B 1 132 ? 5.824 15.203 -8.367 1 94.25 132 ARG B CA 1
ATOM 2194 C C . ARG B 1 132 ? 6.738 16.141 -7.594 1 94.25 132 ARG B C 1
ATOM 2196 O O . ARG B 1 132 ? 7.961 16.016 -7.652 1 94.25 132 ARG B O 1
ATOM 2203 N N . GLU B 1 133 ? 6.141 17.125 -6.965 1 92.94 133 GLU B N 1
ATOM 2204 C CA . GLU B 1 133 ? 6.809 18.125 -6.133 1 92.94 133 GLU B CA 1
ATOM 2205 C C . GLU B 1 133 ? 6.098 18.281 -4.793 1 92.94 133 GLU B C 1
ATOM 2207 O O . GLU B 1 133 ? 5.016 17.734 -4.586 1 92.94 133 GLU B O 1
ATOM 2212 N N . GLY B 1 134 ? 6.766 18.938 -3.844 1 96.12 134 GLY B N 1
ATOM 2213 C CA . GLY B 1 134 ? 6.191 19.266 -2.549 1 96.12 134 GLY B CA 1
ATOM 2214 C C . GLY B 1 134 ? 6.5 20.688 -2.107 1 96.12 134 GLY B C 1
ATOM 2215 O O . GLY B 1 134 ? 7.535 21.25 -2.473 1 96.12 134 GLY B O 1
ATOM 2216 N N . GLN B 1 135 ? 5.637 21.281 -1.409 1 96.38 135 GLN B N 1
ATOM 2217 C CA . GLN B 1 135 ? 5.816 22.625 -0.87 1 96.38 135 GLN B CA 1
ATOM 2218 C C . GLN B 1 135 ? 5.031 22.797 0.426 1 96.38 135 GLN B C 1
ATOM 2220 O O . GLN B 1 135 ? 4.051 22.094 0.67 1 96.38 135 GLN B O 1
ATOM 2225 N N . ILE B 1 136 ? 5.492 23.719 1.219 1 97.06 136 ILE B N 1
ATOM 2226 C CA . ILE B 1 136 ? 4.809 24.141 2.438 1 97.06 136 ILE B CA 1
ATOM 2227 C C . ILE B 1 136 ? 4.5 25.625 2.367 1 97.06 136 ILE B C 1
ATOM 2229 O O . ILE B 1 136 ? 5.355 26.422 1.979 1 97.06 136 ILE B O 1
ATOM 2233 N N . PHE B 1 137 ? 3.293 26 2.668 1 94.81 137 PHE B N 1
ATOM 2234 C CA . PHE B 1 137 ? 2.869 27.391 2.643 1 94.81 137 PHE B CA 1
ATOM 2235 C C . PHE B 1 137 ? 2.361 27.828 4.012 1 94.81 137 PHE B C 1
ATOM 2237 O O . PHE B 1 137 ? 1.565 27.125 4.637 1 94.81 137 PHE B O 1
ATOM 2244 N N . SER B 1 138 ? 2.748 29.016 4.426 1 94.81 138 SER B N 1
ATOM 2245 C CA . SER B 1 138 ? 2.32 29.531 5.723 1 94.81 138 SER B CA 1
ATOM 2246 C C . SER B 1 138 ? 1.332 30.688 5.559 1 94.81 138 SER B C 1
ATOM 2248 O O . SER B 1 138 ? 0.817 31.203 6.547 1 94.81 138 SER B O 1
ATOM 2250 N N . HIS B 1 139 ? 1.16 31.078 4.277 1 90.12 139 HIS B N 1
ATOM 2251 C CA . HIS B 1 139 ? 0.209 32.156 3.982 1 90.12 139 HIS B CA 1
ATOM 2252 C C . HIS B 1 139 ? -0.664 31.781 2.785 1 90.12 139 HIS B C 1
ATOM 2254 O O . HIS B 1 139 ? -0.173 31.234 1.794 1 90.12 139 HIS B O 1
ATOM 2260 N N . ALA B 1 140 ? -1.908 32.125 2.924 1 83.06 140 ALA B N 1
ATOM 2261 C CA . ALA B 1 140 ? -2.881 31.781 1.889 1 83.06 140 ALA B CA 1
ATOM 2262 C C . ALA B 1 140 ? -2.516 32.438 0.559 1 83.06 140 ALA B C 1
ATOM 2264 O O . ALA B 1 140 ? -2.811 31.891 -0.508 1 83.06 140 ALA B O 1
ATOM 2265 N N . SER B 1 141 ? -1.874 33.594 0.611 1 83.38 141 SER B N 1
ATOM 2266 C CA . SER B 1 141 ? -1.525 34.344 -0.583 1 83.38 141 SER B CA 1
ATOM 2267 C C . SER B 1 141 ? -0.479 33.625 -1.419 1 83.38 141 SER B C 1
ATOM 2269 O O . SER B 1 141 ? -0.293 33.938 -2.598 1 83.38 141 SER B O 1
ATOM 2271 N N . GLU B 1 142 ? 0.21 32.688 -0.887 1 82.56 142 GLU B N 1
ATOM 2272 C CA . GLU B 1 142 ? 1.29 31.969 -1.56 1 82.56 142 GLU B CA 1
ATOM 2273 C C . GLU B 1 142 ? 0.755 30.766 -2.336 1 82.56 142 GLU B C 1
ATOM 2275 O O . GLU B 1 142 ? 1.487 30.141 -3.107 1 82.56 142 GLU B O 1
ATOM 2280 N N . LEU B 1 143 ? -0.462 30.453 -2.164 1 81.62 143 LEU B N 1
ATOM 2281 C CA . LEU B 1 143 ? -1.02 29.234 -2.75 1 81.62 143 LEU B CA 1
ATOM 2282 C C . LEU B 1 143 ? -1.161 29.375 -4.262 1 81.62 143 LEU B C 1
ATOM 2284 O O . LEU B 1 143 ? -1.512 30.453 -4.758 1 81.62 143 LEU B O 1
ATOM 2288 N N . PRO B 1 144 ? -0.777 28.344 -4.926 1 79.75 144 PRO B N 1
ATOM 2289 C CA . PRO B 1 144 ? -1.009 28.375 -6.371 1 79.75 144 PRO B CA 1
ATOM 2290 C C . PRO B 1 144 ? -2.48 28.578 -6.727 1 79.75 144 PRO B C 1
ATOM 2292 O O . PRO B 1 144 ? -3.363 28.141 -5.984 1 79.75 144 PRO B O 1
ATOM 2295 N N . ALA B 1 145 ? -2.75 29.156 -7.867 1 76.38 145 ALA B N 1
ATOM 2296 C CA . ALA B 1 145 ? -4.094 29.5 -8.328 1 76.38 145 ALA B CA 1
ATOM 2297 C C . ALA B 1 145 ? -4.93 28.234 -8.547 1 76.38 145 ALA B C 1
ATOM 2299 O O . ALA B 1 145 ? -6.16 28.281 -8.516 1 76.38 145 ALA B O 1
ATOM 2300 N N . THR B 1 146 ? -4.297 27.172 -8.844 1 73.88 146 THR B N 1
ATOM 2301 C CA . THR B 1 146 ? -4.996 25.922 -9.141 1 73.88 146 THR B CA 1
ATOM 2302 C C . THR B 1 146 ? -5.676 25.375 -7.895 1 73.88 146 THR B C 1
ATOM 2304 O O . THR B 1 146 ? -6.543 24.5 -7.984 1 73.88 146 THR B O 1
ATOM 2307 N N . ILE B 1 147 ? -5.219 25.75 -6.797 1 74.19 147 ILE B N 1
ATOM 2308 C CA . ILE B 1 147 ? -5.816 25.281 -5.555 1 74.19 147 ILE B CA 1
ATOM 2309 C C . ILE B 1 147 ? -7.047 26.125 -5.223 1 74.19 147 ILE B C 1
ATOM 2311 O O . ILE B 1 147 ? -6.98 27.359 -5.219 1 74.19 147 ILE B O 1
ATOM 2315 N N . PRO B 1 148 ? -8.25 25.359 -5.23 1 62.91 148 PRO B N 1
ATOM 2316 C CA . PRO B 1 148 ? -9.477 26.125 -4.996 1 62.91 148 PRO B CA 1
ATOM 2317 C C . PRO B 1 148 ? -9.359 27.078 -3.82 1 62.91 148 PRO B C 1
ATOM 2319 O O . PRO B 1 148 ? -8.648 26.797 -2.854 1 62.91 148 PRO B O 1
ATOM 2322 N N . SER B 1 149 ? -9.688 28.266 -4.07 1 56.69 149 SER B N 1
ATOM 2323 C CA . SER B 1 149 ? -9.805 29.312 -3.066 1 56.69 149 SER B CA 1
ATOM 2324 C C . SER B 1 149 ? -10.695 28.875 -1.906 1 56.69 149 SER B C 1
ATOM 2326 O O . SER B 1 149 ? -10.812 29.594 -0.91 1 56.69 149 SER B O 1
ATOM 2328 N N . ALA B 1 150 ? -11.469 27.812 -2.168 1 54.69 150 ALA B N 1
ATOM 2329 C CA . ALA B 1 150 ? -12.359 27.359 -1.099 1 54.69 150 ALA B CA 1
ATOM 2330 C C . ALA B 1 150 ? -11.578 27.109 0.193 1 54.69 150 ALA B C 1
ATOM 2332 O O . ALA B 1 150 ? -12.164 26.766 1.221 1 54.69 150 ALA B O 1
ATOM 2333 N N . ILE B 1 151 ? -10.32 26.984 0.073 1 55.09 151 ILE B N 1
ATOM 2334 C CA . ILE B 1 151 ? -9.484 26.922 1.269 1 55.09 151 ILE B CA 1
ATOM 2335 C C . ILE B 1 151 ? -10.133 27.734 2.393 1 55.09 151 ILE B C 1
ATOM 2337 O O . ILE B 1 151 ? -10.086 27.328 3.557 1 55.09 151 ILE B O 1
ATOM 2341 N N . PHE B 1 152 ? -10.688 28.922 2.025 1 51.78 152 PHE B N 1
ATOM 2342 C CA . PHE B 1 152 ? -11.156 29.938 2.961 1 51.78 152 PHE B CA 1
ATOM 2343 C C . PHE B 1 152 ? -12.57 29.641 3.43 1 51.78 152 PHE B C 1
ATOM 2345 O O . PHE B 1 152 ? -13.016 30.141 4.461 1 51.78 152 PHE B O 1
ATOM 2352 N N . ALA B 1 153 ? -13.18 28.812 2.68 1 47.97 153 ALA B N 1
ATOM 2353 C CA . ALA B 1 153 ? -14.602 28.688 3.008 1 47.97 153 ALA B CA 1
ATOM 2354 C C . ALA B 1 153 ? -14.805 27.734 4.18 1 47.97 153 ALA B C 1
ATOM 2356 O O . ALA B 1 153 ? -15.867 27.734 4.809 1 47.97 153 ALA B O 1
ATOM 2357 N N . ASP B 1 154 ? -13.922 26.75 4.34 1 47.25 154 ASP B N 1
ATOM 2358 C CA . ASP B 1 154 ? -14.367 25.75 5.32 1 47.25 154 ASP B CA 1
ATOM 2359 C C . ASP B 1 154 ? -14.547 26.391 6.695 1 47.25 154 ASP B C 1
ATOM 2361 O O . ASP B 1 154 ? -14.977 25.719 7.641 1 47.25 154 ASP B O 1
ATOM 2365 N N . ALA B 1 155 ? -14.055 27.547 7.047 1 42.16 155 ALA B N 1
ATOM 2366 C CA . ALA B 1 155 ? -14.344 28.141 8.352 1 42.16 155 ALA B CA 1
ATOM 2367 C C . ALA B 1 155 ? -15.852 28.172 8.609 1 42.16 155 ALA B C 1
ATOM 2369 O O . ALA B 1 155 ? -16.297 28.031 9.758 1 42.16 155 ALA B O 1
ATOM 2370 N N . HIS B 1 156 ? -16.703 28.688 7.695 1 37.94 156 HIS B N 1
ATOM 2371 C CA . HIS B 1 156 ? -18 29.188 8.117 1 37.94 156 HIS B CA 1
ATOM 2372 C C . HIS B 1 156 ? -19.031 28.062 8.133 1 37.94 156 HIS B C 1
ATOM 2374 O O . HIS B 1 156 ? -20.203 28.312 8.445 1 37.94 156 HIS B O 1
ATOM 2380 N N . ALA B 1 157 ? -18.844 26.875 7.508 1 35.88 157 ALA B N 1
ATOM 2381 C CA . ALA B 1 157 ? -20.078 26.109 7.469 1 35.88 157 ALA B CA 1
ATOM 2382 C C . ALA B 1 157 ? -20.359 25.438 8.812 1 35.88 157 ALA B C 1
ATOM 2384 O O . ALA B 1 157 ? -21.188 24.531 8.898 1 35.88 157 ALA B O 1
ATOM 2385 N N . SER B 1 158 ? -19.703 25.578 9.898 1 28.27 158 SER B N 1
ATOM 2386 C CA . SER B 1 158 ? -20.516 25.281 11.07 1 28.27 158 SER B CA 1
ATOM 2387 C C . SER B 1 158 ? -21.719 26.219 11.148 1 28.27 158 SER B C 1
ATOM 2389 O O . SER B 1 158 ? -21.641 27.375 10.742 1 28.27 158 SER B O 1
#

Foldseek 3Di:
DPPPFDKDKDKDWDADPVGWIKMKIFIATPLLHGFKIKIAIGDDDDPLVVVVVVVVVVVVVCVVVVNDDDDDDDPDPSNVCVVVVVDPPVVVVVVVVVVVCVVGDVPDDDDDDDPVLCQQGVQRRVVCVVVVGMDMTRDPVPDDPSRPPCSPVVSPPD/DPPPFDKDKDKDWDADPVGWIKMKIFIATPLLDGFKIKIAIGDDDDPLVVVVVVVVVVVVVCVVVVNDDDDDDDPDPSNVCVVVVVDPPVVVVVVVVVVVCVVGDVPDDDDDDDPVLRQQGVQRRVVCVVVVGMDMTRDPVPDDPSRPPCSPVVSPPD

Sequence (316 aa):
MAPASGLMLNITGRIGDPPCTAGGGIIRDANGNFIGTLYFYLDEIDIVIPELEDLLYAATCCREKNWVINEVETSSQRLINIMLAKEAHPWALVYKLRKVRACLTPISVFQLVPSRANGVAKALASLAIATREGQIFSHASELPATIPSAIFADAHASMAPASGLMLNITGRIGDPPCTAGGGIIRDANGNFIGTLYFYLDEIDIVIPELEDLLYAATCCREKNWVINEVETSSQRLINIMLAKEAHPWALVYKLRKVRACLTPISVFQLVPSRANGVAKALASLAIATREGQIFSHASELPATIPSAIFADAHAS

Organism: Iris pallida (NCBI:txid29817)

Solvent-accessible surface area (backbone atoms only — not comparable to full-atom values): 17006 Å² total; per-residue (Å²): 124,75,77,81,78,45,24,34,36,36,40,42,71,45,66,47,81,73,71,24,39,14,21,7,30,36,32,23,40,88,78,44,45,84,50,32,36,35,25,29,52,43,69,82,62,65,60,52,59,44,53,48,50,46,48,30,53,52,33,45,54,32,41,75,69,68,48,61,32,30,32,40,35,29,56,50,66,62,57,51,35,54,74,67,59,70,45,72,56,48,50,53,56,54,51,50,52,53,53,33,50,70,39,36,44,96,79,47,45,78,45,82,42,62,65,79,79,37,53,61,16,47,47,34,14,51,50,8,58,75,64,65,40,61,52,76,38,71,47,82,88,70,55,61,84,85,48,68,72,57,69,68,50,71,43,64,77,112,125,76,77,80,79,44,24,34,37,38,41,40,73,45,67,46,80,74,71,25,38,14,22,7,31,36,31,23,39,88,78,44,44,84,51,32,37,37,26,30,52,43,69,83,62,64,59,52,57,44,53,47,51,47,50,31,51,54,33,45,54,32,42,76,70,66,48,60,32,28,33,40,34,28,55,48,67,63,56,51,33,54,74,67,60,71,46,70,55,49,50,53,55,54,52,51,51,51,54,34,50,69,38,37,45,94,78,47,44,77,45,81,42,62,66,79,78,37,52,59,17,47,48,34,14,50,47,8,58,74,65,65,42,63,53,75,40,71,46,81,88,72,56,60,84,87,48,68,72,58,68,66,50,69,39,64,76,112

Secondary structure (DSSP, 8-state):
-----PEEEEEEEEEETTTEEEEEEEEE-TT--EEEEEEEEES----HHHHHHHHHHHHHHHHHTT--EEEEEES-HHHHHHHTT-S-HHHHHHHHHHHHHHHS-TT-EEEE--GGGGHHHHHHHHHHHHHT--EEESSGGGS-TTS-GGGGGGGTT-/-----PEEEEEEEEEETTTEEEEEEEEE-TT--EEEEEEEEES----HHHHHHHHHHHHHHHHHTT--EEEEEES-HHHHHHHTT-S-HHHHHHHHHHHHHHHS-TT-EEEE--GGGGHHHHHHHHHHHHHT--EEESSGGGS-TTS-GGGGGGGTT-

Nearest PDB structures (foldseek):
  2nub-assembly1_A  TM=3.873E-01  e=3.449E-01  Aquifex aeolicus
  2f8t-assembly2_B  TM=5.102E-01  e=8.305E-01  Aquifex aeolicus
  4dte-assembly1_A  TM=4.227E-01  e=3.304E+00  Danio rerio
  4kds-assembly1_A  TM=3.893E-01  e=4.815E+00  Oncorhynchus mykiss
  2nub-assembly1_A  TM=3.872E-01  e=4.757E-01  Aquifex aeolicus

Radius of gyration: 22.85 Å; Cα contacts (8 Å, |Δi|>4): 617; chains: 2; bounding box: 39×77×58 Å

InterPro domains:
  IPR002156 Ribonuclease H domain [PF13456] (21-127)